Protein AF-A0A7J7PD42-F1 (afdb_monomer)

InterPro domains:
  IPR001828 Receptor, ligand binding region [PF01094] (3-124)
  IPR015683 Ionotropic glutamate receptor [PTHR34836] (2-213)
  IPR028082 Periplasmic binding protein-like I [SSF53822] (5-135)

pLDDT: mean 72.73, std 16.67, range [34.22, 95.62]

Structure (mmCIF, N/CA/C/O backbone):
data_AF-A0A7J7PD42-F1
#
_entry.id   AF-A0A7J7PD42-F1
#
loop_
_atom_site.group_PDB
_atom_site.id
_atom_site.type_symbol
_atom_site.label_atom_id
_atom_site.label_alt_id
_atom_site.label_comp_id
_atom_site.label_asym_id
_atom_site.label_entity_id
_atom_site.label_seq_id
_atom_site.pdbx_PDB_ins_code
_atom_site.Cartn_x
_atom_site.Cartn_y
_atom_site.Cartn_z
_atom_site.occupancy
_atom_site.B_iso_or_equiv
_atom_site.auth_seq_id
_atom_site.auth_comp_id
_atom_site.auth_asym_id
_atom_site.auth_atom_id
_atom_site.pdbx_PDB_model_num
ATOM 1 N N . MET A 1 1 ? -8.264 -1.594 -0.771 1.00 34.78 1 MET A N 1
ATOM 2 C CA . MET A 1 1 ? -8.982 -0.674 0.125 1.00 34.78 1 MET A CA 1
ATOM 3 C C . MET A 1 1 ? -8.074 -0.468 1.320 1.00 34.78 1 MET A C 1
ATOM 5 O O . MET A 1 1 ? -7.740 -1.461 1.959 1.00 34.78 1 MET A O 1
ATOM 9 N N . ASP A 1 2 ? -7.574 0.750 1.539 1.00 50.06 2 ASP A N 1
ATOM 10 C CA . ASP A 1 2 ? -6.770 1.029 2.733 1.00 50.06 2 ASP A CA 1
ATOM 11 C C . ASP A 1 2 ? -7.646 0.787 3.963 1.00 50.06 2 ASP A C 1
ATOM 13 O O . ASP A 1 2 ? -8.819 1.162 3.999 1.00 50.06 2 ASP A O 1
ATOM 17 N N . SER A 1 3 ? -7.102 0.066 4.937 1.00 53.25 3 SER A N 1
ATOM 18 C CA . SER A 1 3 ? -7.821 -0.240 6.168 1.00 53.25 3 SER A CA 1
ATOM 19 C C . SER A 1 3 ? -8.026 1.041 6.970 1.00 53.25 3 SER A C 1
ATOM 21 O O . SER A 1 3 ? -7.094 1.827 7.092 1.00 53.25 3 SER A O 1
ATOM 23 N N . ILE A 1 4 ? -9.188 1.215 7.607 1.00 58.31 4 ILE A N 1
ATOM 24 C CA . ILE A 1 4 ? -9.481 2.345 8.519 1.00 58.31 4 ILE A CA 1
ATOM 25 C C . ILE A 1 4 ? -8.385 2.504 9.594 1.00 58.31 4 ILE A C 1
ATOM 27 O O . ILE A 1 4 ? -8.142 3.589 10.106 1.00 58.31 4 ILE A O 1
ATOM 31 N N . THR A 1 5 ? -7.660 1.428 9.893 1.00 54.06 5 THR A N 1
ATOM 32 C CA . THR A 1 5 ? -6.497 1.404 10.787 1.00 54.06 5 THR A CA 1
ATOM 33 C C . THR A 1 5 ? -5.340 2.299 10.349 1.00 54.06 5 THR A C 1
ATOM 35 O O . THR A 1 5 ? -4.637 2.816 11.211 1.00 54.06 5 THR A O 1
ATOM 38 N N . SER A 1 6 ? -5.121 2.512 9.045 1.00 57.47 6 SER A N 1
ATOM 39 C CA . SER A 1 6 ? -4.101 3.464 8.581 1.00 57.47 6 SER A CA 1
ATOM 40 C C . SER A 1 6 ? -4.444 4.901 8.986 1.00 57.47 6 SER A C 1
ATOM 42 O O . SER A 1 6 ? -3.545 5.723 9.126 1.00 57.47 6 SER A O 1
ATOM 44 N N . MET A 1 7 ? -5.724 5.179 9.258 1.00 56.28 7 MET A N 1
ATOM 45 C CA . MET A 1 7 ? -6.219 6.479 9.695 1.00 56.28 7 MET A CA 1
ATOM 46 C C . MET A 1 7 ? -5.985 6.748 11.187 1.00 56.28 7 MET A C 1
ATOM 48 O O . MET A 1 7 ? -6.118 7.891 11.617 1.00 56.28 7 MET A O 1
ATOM 52 N N . PHE A 1 8 ? -5.606 5.740 11.989 1.00 60.88 8 PHE A N 1
ATOM 53 C CA . PHE A 1 8 ? -5.349 5.935 13.422 1.00 60.88 8 PHE A CA 1
ATOM 54 C C . PHE A 1 8 ? -4.248 6.958 13.699 1.00 60.88 8 PHE A C 1
ATOM 56 O O . PHE A 1 8 ? -4.317 7.623 14.722 1.00 60.88 8 PHE A O 1
ATOM 63 N N . ASN A 1 9 ? -3.308 7.168 12.776 1.00 54.38 9 ASN A N 1
ATOM 64 C CA . ASN A 1 9 ? -2.293 8.212 12.922 1.00 54.38 9 ASN A CA 1
ATOM 65 C C . ASN A 1 9 ? -2.860 9.649 12.884 1.00 54.38 9 ASN A C 1
ATOM 67 O O . ASN A 1 9 ? -2.181 10.554 13.358 1.00 54.38 9 ASN A O 1
ATOM 71 N N . ALA A 1 10 ? -4.077 9.876 12.369 1.00 51.31 10 ALA A N 1
ATOM 72 C CA . ALA A 1 10 ? -4.704 11.208 12.354 1.00 51.31 10 ALA A CA 1
ATOM 73 C C . ALA A 1 10 ? -5.953 11.347 13.212 1.00 51.31 10 ALA A C 1
ATOM 75 O O . ALA A 1 10 ? -6.519 12.436 13.306 1.00 51.31 10 ALA A O 1
ATOM 76 N N . VAL A 1 11 ? -6.413 10.274 13.852 1.00 55.34 11 VAL A N 1
ATOM 77 C CA . VAL A 1 11 ? -7.451 10.430 14.868 1.00 55.34 11 VAL A CA 1
ATOM 78 C C . VAL A 1 11 ? -6.815 11.178 16.041 1.00 55.34 11 VAL A C 1
ATOM 80 O O . VAL A 1 11 ? -5.771 10.775 16.547 1.00 55.34 11 VAL A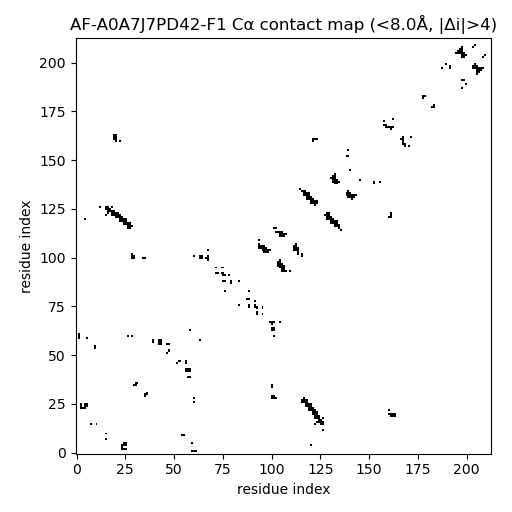 O 1
ATOM 83 N N . ASN A 1 12 ? -7.432 12.282 16.474 1.00 53.19 12 ASN A N 1
ATOM 84 C CA . ASN A 1 12 ? -6.945 13.084 17.598 1.00 53.19 12 ASN A CA 1
ATOM 85 C C . ASN A 1 12 ? -6.636 12.177 18.806 1.00 53.19 12 ASN A C 1
ATOM 87 O O . ASN A 1 12 ? -7.455 11.325 19.167 1.00 53.19 12 ASN A O 1
ATOM 91 N N . SER A 1 13 ? -5.482 12.378 19.453 1.00 59.00 13 SER A N 1
ATOM 92 C CA . SER A 1 13 ? -5.036 11.572 20.599 1.00 59.00 13 SER A CA 1
ATOM 93 C C . SER A 1 13 ? -6.078 11.507 21.722 1.00 59.00 13 SER A C 1
ATOM 95 O O . SER A 1 13 ? -6.203 10.480 22.388 1.00 59.00 13 SER A O 1
ATOM 97 N N . SER A 1 14 ? -6.890 12.559 21.883 1.00 58.28 14 SER A N 1
ATOM 98 C CA . SER A 1 14 ? -8.021 12.586 22.816 1.00 58.28 14 SER A CA 1
ATOM 99 C C . SER A 1 14 ? -9.113 11.576 22.446 1.00 58.28 14 SER A C 1
ATOM 101 O O . SER A 1 14 ? -9.552 10.822 23.310 1.00 58.28 14 SER A O 1
ATOM 103 N N . VAL A 1 15 ? -9.493 11.468 21.170 1.00 58.91 15 VAL A N 1
ATOM 104 C CA . VAL A 1 15 ? -10.478 10.487 20.683 1.00 58.91 15 VAL A CA 1
ATOM 105 C C . VAL A 1 15 ? -9.900 9.073 20.759 1.00 58.91 15 VAL A C 1
ATOM 107 O O . VAL A 1 15 ? -10.557 8.176 21.288 1.00 58.91 15 VAL A O 1
ATOM 110 N N . MET A 1 16 ? -8.642 8.876 20.351 1.00 60.59 16 MET A N 1
ATOM 111 C CA . MET A 1 16 ? -7.954 7.583 20.488 1.00 60.59 16 MET A CA 1
ATOM 112 C C . MET A 1 16 ? -7.866 7.113 21.942 1.00 60.59 16 MET A C 1
ATOM 114 O O . MET A 1 16 ? -7.988 5.921 22.211 1.00 60.59 16 MET A O 1
ATOM 118 N N . SER A 1 17 ? -7.692 8.033 22.896 1.00 58.66 17 SER A N 1
ATOM 119 C CA . SER A 1 17 ? -7.613 7.689 24.321 1.00 58.66 17 SER A CA 1
ATOM 120 C C . SER A 1 17 ? -8.916 7.107 24.885 1.00 58.66 17 SER A C 1
ATOM 122 O O . SER A 1 17 ? -8.868 6.402 25.895 1.00 58.66 17 SER A O 1
ATOM 124 N N . THR A 1 18 ? -10.051 7.372 24.222 1.00 61.81 18 THR A N 1
ATOM 125 C CA . THR A 1 18 ? -11.386 6.873 24.598 1.00 61.81 18 THR A CA 1
ATOM 126 C C . THR A 1 18 ? -11.768 5.562 23.910 1.00 61.81 18 THR A C 1
ATOM 128 O O . THR A 1 18 ? -12.744 4.930 24.307 1.00 61.81 18 THR A O 1
ATOM 131 N N . MET A 1 19 ? -11.010 5.135 22.895 1.00 65.81 19 MET A N 1
ATOM 132 C CA . MET A 1 19 ? -11.260 3.883 22.188 1.00 65.81 19 MET 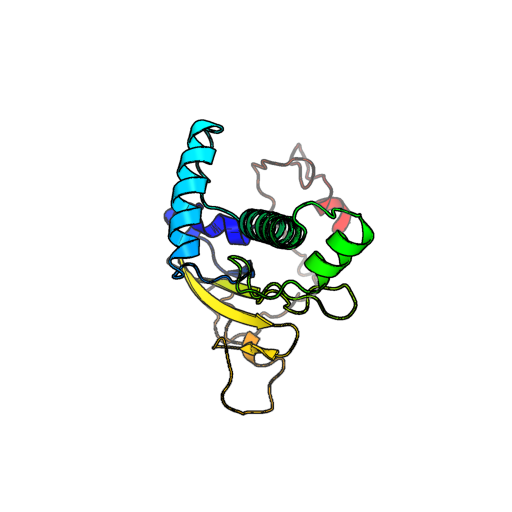A CA 1
ATOM 133 C C . MET A 1 19 ? -10.745 2.694 23.009 1.00 65.81 19 MET A C 1
ATOM 135 O O . MET A 1 19 ? -9.564 2.615 23.341 1.00 65.81 19 MET A O 1
ATOM 139 N N . GLU A 1 20 ? -11.631 1.742 23.304 1.00 61.19 20 GLU A N 1
ATOM 140 C CA . GLU A 1 20 ? -11.295 0.462 23.935 1.00 61.19 20 GLU A CA 1
ATOM 141 C C . GLU A 1 20 ? -11.805 -0.692 23.059 1.00 61.19 20 GLU A C 1
ATOM 143 O O . GLU A 1 20 ? -12.962 -0.699 22.639 1.00 61.19 20 GLU A O 1
ATOM 148 N N . GLY A 1 21 ? -10.943 -1.674 22.774 1.00 59.62 21 GLY A N 1
ATOM 149 C CA . GLY A 1 21 ? -11.309 -2.884 22.024 1.00 59.62 21 GLY A CA 1
ATOM 150 C C . GLY A 1 21 ? -11.357 -2.733 20.502 1.00 59.62 21 GLY A C 1
ATOM 151 O O . GLY A 1 21 ? -11.904 -3.600 19.820 1.00 59.62 21 GLY A O 1
ATOM 152 N N . VAL A 1 22 ? -10.781 -1.659 19.955 1.00 67.44 22 VAL A N 1
ATOM 153 C CA . VAL A 1 22 ? -10.660 -1.469 18.506 1.00 67.44 22 VAL A CA 1
ATOM 154 C C . VAL A 1 22 ? -9.449 -2.241 17.991 1.00 67.44 22 VAL A C 1
ATOM 156 O O . VAL A 1 22 ? -8.309 -1.951 18.356 1.00 67.44 22 VAL A O 1
ATOM 159 N N . ILE A 1 23 ? -9.708 -3.202 17.104 1.00 70.25 23 ILE A N 1
ATOM 160 C CA . ILE A 1 23 ? -8.677 -3.964 16.401 1.00 70.25 23 ILE A CA 1
ATOM 161 C C . ILE A 1 23 ? -8.596 -3.464 14.969 1.00 70.25 23 ILE A C 1
ATOM 163 O O . ILE A 1 23 ? -9.594 -3.410 14.251 1.00 70.25 23 ILE A O 1
ATOM 167 N N . GLY A 1 24 ? -7.384 -3.137 14.554 1.00 68.31 24 GLY A N 1
ATOM 168 C CA . GLY A 1 24 ? -7.069 -2.733 13.207 1.00 68.31 24 GLY A CA 1
ATOM 169 C C . GLY A 1 24 ? -6.025 -3.618 12.541 1.00 68.31 24 GLY A C 1
ATOM 170 O O . GLY A 1 24 ? -5.233 -4.277 13.209 1.00 68.31 24 GLY A O 1
ATOM 171 N N . ILE A 1 25 ? -6.002 -3.595 11.211 1.00 71.62 25 ILE A N 1
ATOM 172 C CA . ILE A 1 25 ? -4.977 -4.235 10.382 1.00 71.62 25 ILE A CA 1
ATOM 173 C C . ILE A 1 25 ? -4.353 -3.155 9.497 1.00 71.62 25 ILE A C 1
ATOM 175 O O . ILE A 1 25 ? -5.073 -2.483 8.767 1.00 71.62 25 ILE A O 1
ATOM 179 N N . LYS A 1 26 ? -3.033 -2.978 9.542 1.00 75.00 26 LYS A N 1
ATOM 180 C CA . LYS A 1 26 ? -2.256 -2.087 8.663 1.00 75.00 26 LYS A CA 1
ATOM 181 C C . LYS A 1 26 ? -1.218 -2.917 7.914 1.00 75.00 26 LYS A C 1
ATOM 183 O O . LYS A 1 26 ? -0.691 -3.883 8.455 1.00 75.00 26 LYS A O 1
ATOM 188 N N . THR A 1 27 ? -0.894 -2.558 6.678 1.00 78.62 27 THR A N 1
ATOM 189 C CA . THR A 1 27 ? 0.246 -3.174 5.989 1.00 78.62 27 THR A CA 1
ATOM 190 C C . THR A 1 27 ? 1.552 -2.636 6.565 1.00 78.62 27 THR A C 1
ATOM 192 O O . THR A 1 27 ? 1.758 -1.427 6.630 1.00 78.62 27 THR A O 1
ATOM 195 N N . HIS A 1 28 ? 2.442 -3.529 6.982 1.00 78.38 28 HIS A N 1
ATOM 196 C CA . HIS A 1 28 ? 3.750 -3.176 7.514 1.00 78.38 28 HIS A CA 1
ATOM 197 C C . HIS A 1 28 ? 4.717 -2.818 6.382 1.00 78.38 28 HIS A C 1
ATOM 199 O O . HIS A 1 28 ? 4.972 -3.628 5.492 1.00 78.38 28 HIS A O 1
ATOM 205 N N . TYR A 1 29 ? 5.363 -1.660 6.489 1.00 79.88 29 TYR A N 1
ATOM 206 C CA . TYR A 1 29 ? 6.515 -1.266 5.675 1.00 79.88 29 TYR A CA 1
ATOM 207 C C . TYR A 1 29 ? 7.566 -0.565 6.547 1.00 79.88 29 TYR A C 1
ATOM 209 O O . TYR A 1 29 ? 7.350 -0.297 7.729 1.00 79.88 29 TYR A O 1
ATOM 217 N N . SER A 1 30 ? 8.780 -0.381 6.027 1.00 80.50 30 SER A N 1
ATOM 218 C CA . SER A 1 30 ? 9.890 0.163 6.817 1.00 80.50 30 SER A CA 1
ATOM 219 C C . SER A 1 30 ? 9.905 1.689 6.781 1.00 80.50 30 SER A C 1
ATOM 221 O O . SER A 1 30 ? 10.584 2.279 5.947 1.00 80.50 30 SER A O 1
ATOM 223 N N . GLU A 1 31 ? 9.230 2.326 7.734 1.00 79.31 31 GLU A N 1
ATOM 224 C CA . GLU A 1 31 ? 9.203 3.795 7.859 1.00 79.31 31 GLU A CA 1
ATOM 225 C C . GLU A 1 31 ? 10.578 4.400 8.230 1.00 79.31 31 GLU A C 1
ATOM 227 O O . GLU A 1 31 ? 10.854 5.578 8.011 1.00 79.31 31 GLU A O 1
ATOM 232 N N . THR A 1 32 ? 11.502 3.581 8.743 1.00 81.50 32 THR A N 1
ATOM 233 C CA . THR A 1 32 ? 12.883 3.988 9.050 1.00 81.50 32 THR A CA 1
ATOM 234 C C . THR A 1 32 ? 13.813 4.000 7.835 1.00 81.50 32 THR A C 1
ATOM 236 O O . THR A 1 32 ? 14.924 4.519 7.942 1.00 81.50 32 THR A O 1
ATOM 2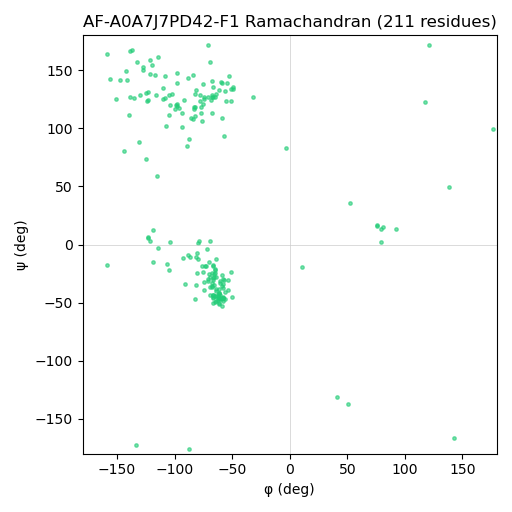39 N N . ASN A 1 33 ? 13.387 3.455 6.688 1.00 84.94 33 ASN A N 1
ATOM 240 C CA . ASN A 1 33 ? 14.205 3.396 5.477 1.00 84.94 33 ASN A CA 1
ATOM 241 C C . ASN A 1 33 ? 14.479 4.827 4.953 1.00 84.94 33 ASN A C 1
ATOM 243 O O . ASN A 1 33 ? 13.524 5.572 4.728 1.00 84.94 33 ASN A O 1
ATOM 247 N N . PRO A 1 34 ? 15.744 5.232 4.716 1.00 91.06 34 PRO A N 1
ATOM 248 C CA . PRO A 1 34 ? 16.062 6.556 4.176 1.00 91.06 34 PRO A CA 1
ATOM 249 C C . PRO A 1 34 ? 15.332 6.891 2.868 1.00 91.06 34 PRO A C 1
ATOM 251 O O . PRO A 1 34 ? 14.847 8.009 2.716 1.00 91.06 34 PRO A O 1
ATOM 254 N N . SER A 1 35 ? 15.183 5.924 1.955 1.00 90.44 35 SER A N 1
ATOM 255 C CA . SER A 1 35 ? 14.440 6.112 0.701 1.00 90.44 35 SER A CA 1
ATOM 256 C C . SER A 1 35 ? 12.951 6.352 0.943 1.00 90.44 35 SER A C 1
ATOM 258 O O . SER A 1 35 ? 12.338 7.144 0.234 1.00 90.44 35 SER A O 1
ATOM 260 N N . PHE A 1 36 ? 12.375 5.711 1.966 1.00 91.81 36 PHE A N 1
ATOM 261 C CA . PHE A 1 36 ? 10.996 5.980 2.373 1.00 91.81 36 PHE A CA 1
ATOM 262 C C . PHE A 1 36 ? 10.861 7.393 2.939 1.00 91.81 36 PHE A C 1
ATOM 264 O O . PHE A 1 36 ? 9.918 8.091 2.587 1.00 91.81 36 PHE A O 1
ATOM 271 N N . LYS A 1 37 ? 11.804 7.842 3.777 1.00 91.94 37 LYS A N 1
ATOM 272 C CA . LYS A 1 37 ? 11.774 9.201 4.340 1.00 91.94 37 LYS A CA 1
ATOM 273 C C . LYS A 1 37 ? 11.848 10.270 3.252 1.00 91.94 37 LYS A C 1
ATOM 275 O O . LYS A 1 37 ? 11.052 11.202 3.272 1.00 91.94 37 LYS A O 1
ATOM 280 N N . ASP A 1 38 ? 12.757 10.112 2.291 1.00 94.19 38 ASP A N 1
ATOM 281 C CA . ASP A 1 38 ? 12.876 11.025 1.148 1.00 94.19 38 ASP A CA 1
ATOM 282 C C . ASP A 1 38 ? 11.591 11.054 0.304 1.00 94.19 38 ASP A C 1
ATOM 284 O O . ASP A 1 38 ? 11.059 12.127 0.012 1.00 94.19 38 ASP A O 1
ATOM 288 N N . PHE A 1 39 ? 11.045 9.878 -0.021 1.00 94.69 39 PHE A N 1
ATOM 289 C CA . PHE A 1 39 ? 9.766 9.773 -0.718 1.00 94.69 39 PHE A CA 1
ATOM 290 C C . PHE A 1 39 ? 8.628 10.435 0.066 1.00 94.69 39 PHE A C 1
ATOM 292 O O . PHE A 1 39 ? 7.883 11.221 -0.506 1.00 94.69 39 PHE A O 1
ATOM 299 N N . SER A 1 40 ? 8.517 10.160 1.367 1.00 92.00 40 SER A N 1
ATOM 300 C CA . SER A 1 40 ? 7.457 10.685 2.229 1.00 92.00 40 SER A CA 1
ATOM 301 C C . SER A 1 40 ? 7.478 12.213 2.281 1.00 92.00 40 SER A C 1
ATOM 303 O O . SER A 1 40 ? 6.443 12.844 2.095 1.00 92.00 40 SER A O 1
ATOM 305 N N . ILE A 1 41 ? 8.662 12.826 2.405 1.00 92.25 41 ILE A N 1
ATOM 306 C CA . ILE A 1 41 ? 8.816 14.289 2.370 1.00 92.25 41 ILE A CA 1
ATOM 307 C C . ILE A 1 41 ? 8.333 14.863 1.031 1.00 92.25 41 ILE A C 1
ATOM 309 O O . ILE A 1 41 ? 7.606 15.859 1.003 1.00 92.25 41 ILE A O 1
ATOM 313 N N . LYS A 1 42 ? 8.729 14.246 -0.090 1.00 94.06 42 LYS A N 1
ATOM 314 C CA . LYS A 1 42 ? 8.338 14.697 -1.435 1.00 94.06 42 LYS A CA 1
ATOM 315 C C . LYS A 1 42 ? 6.843 14.525 -1.678 1.00 94.06 42 LYS A C 1
ATOM 317 O O . LYS A 1 42 ? 6.205 15.454 -2.169 1.00 94.06 42 LYS A O 1
ATOM 322 N N . PHE A 1 43 ? 6.301 13.368 -1.307 1.00 93.38 43 PHE A N 1
ATOM 323 C CA . PHE A 1 43 ? 4.882 13.052 -1.405 1.00 93.38 43 PHE A CA 1
ATOM 324 C C . PHE A 1 43 ? 4.062 14.055 -0.600 1.00 93.38 43 PHE A C 1
ATOM 326 O O . PHE A 1 43 ? 3.202 14.717 -1.163 1.00 93.38 43 PHE A O 1
ATOM 333 N N . HIS A 1 44 ? 4.404 14.252 0.674 1.00 89.81 44 HIS A N 1
ATOM 334 C CA . HIS A 1 44 ? 3.730 15.192 1.565 1.00 89.81 44 HIS A CA 1
ATOM 335 C C . HIS A 1 44 ? 3.718 16.618 0.999 1.00 89.81 44 HIS A C 1
ATOM 337 O O . HIS A 1 44 ? 2.676 17.271 0.960 1.00 89.81 44 HIS A O 1
ATOM 343 N N . LYS A 1 45 ? 4.871 17.100 0.510 1.00 91.75 45 LYS A N 1
ATOM 344 C CA . LYS A 1 45 ? 4.983 18.437 -0.088 1.00 91.75 45 LYS A CA 1
ATOM 345 C C . LYS A 1 45 ? 4.110 18.588 -1.338 1.00 91.75 45 LYS A C 1
ATOM 347 O O . LYS A 1 45 ? 3.475 19.626 -1.496 1.00 91.75 45 LYS A O 1
ATOM 352 N N . GLY A 1 46 ? 4.109 17.589 -2.222 1.00 91.69 46 GLY A N 1
ATOM 353 C CA . GLY A 1 46 ? 3.292 17.600 -3.437 1.00 91.69 46 GLY A CA 1
ATOM 354 C C . GLY A 1 46 ? 1.801 17.526 -3.121 1.00 91.69 46 GLY A C 1
ATOM 355 O O . GLY A 1 46 ? 1.039 18.382 -3.554 1.00 91.69 46 GLY A O 1
ATOM 356 N N . PHE A 1 47 ? 1.415 16.564 -2.284 1.00 90.19 47 PHE A N 1
ATOM 357 C CA . PHE A 1 47 ? 0.033 16.305 -1.902 1.00 90.19 47 PHE A CA 1
ATOM 358 C C . PHE A 1 47 ? -0.622 17.528 -1.260 1.00 90.19 47 PHE A C 1
ATOM 360 O O . PHE A 1 47 ? -1.666 17.974 -1.711 1.00 90.19 47 PHE A O 1
ATOM 367 N N . ARG A 1 48 ? 0.041 18.159 -0.283 1.00 88.88 48 ARG A N 1
ATOM 368 C CA . ARG A 1 48 ? -0.482 19.361 0.386 1.00 88.88 48 ARG A CA 1
ATOM 369 C C . ARG A 1 48 ? -0.622 20.566 -0.548 1.00 88.88 48 ARG A C 1
ATOM 371 O O . ARG A 1 48 ? -1.440 21.444 -0.300 1.00 88.88 48 ARG A O 1
ATOM 378 N N . SER A 1 49 ? 0.201 20.643 -1.594 1.00 91.81 49 SER A N 1
ATOM 379 C CA . SER A 1 49 ? 0.088 21.712 -2.590 1.00 91.81 49 SER A CA 1
ATOM 380 C C . SER A 1 49 ? -1.147 21.552 -3.474 1.00 91.81 49 SER A C 1
ATOM 382 O O . SER A 1 49 ? -1.662 22.554 -3.960 1.00 91.81 49 SER A O 1
ATOM 384 N N . GLU A 1 50 ? -1.571 20.316 -3.729 1.00 92.62 50 GLU A N 1
ATOM 385 C CA . GLU A 1 50 ? -2.714 19.989 -4.587 1.00 92.62 50 GLU A CA 1
ATOM 386 C C . GLU A 1 50 ? -4.021 19.908 -3.782 1.00 92.62 50 GLU A C 1
ATOM 388 O O . GLU A 1 50 ? -5.066 20.352 -4.251 1.00 92.62 50 GLU A O 1
ATOM 393 N N . TYR A 1 51 ? -3.930 19.437 -2.535 1.00 88.62 51 TYR A N 1
ATOM 394 C CA . TYR A 1 51 ? -5.038 19.238 -1.603 1.00 88.62 51 TYR A CA 1
ATOM 395 C C . TYR A 1 51 ? -4.762 19.985 -0.281 1.00 88.62 51 TYR A C 1
ATOM 397 O O . TYR A 1 51 ? -4.411 19.373 0.729 1.00 88.62 51 TYR A O 1
ATOM 405 N N . PRO A 1 52 ? -4.870 21.329 -0.259 1.00 87.44 52 PRO A N 1
ATOM 406 C CA . PRO A 1 52 ? -4.507 22.140 0.908 1.00 87.44 52 PRO A CA 1
ATOM 407 C C . PRO A 1 52 ? -5.428 21.938 2.121 1.00 87.44 52 PRO A C 1
ATOM 409 O O . PRO A 1 52 ? -4.989 22.169 3.249 1.00 87.44 52 PRO A O 1
ATOM 412 N N . ASP A 1 53 ? -6.669 21.501 1.889 1.00 85.88 53 ASP A N 1
ATOM 413 C CA . ASP A 1 53 ? -7.683 21.267 2.925 1.00 85.88 53 ASP A CA 1
ATOM 414 C C . ASP A 1 53 ? -7.624 19.846 3.521 1.00 85.88 53 ASP A C 1
ATOM 416 O O . ASP A 1 53 ? -8.304 19.561 4.508 1.00 85.88 53 ASP A O 1
ATOM 420 N N . GLU A 1 54 ? -6.824 18.935 2.950 1.00 79.69 54 GLU A N 1
ATOM 421 C CA . GLU A 1 54 ? -6.657 17.584 3.491 1.00 79.69 54 GLU A CA 1
ATOM 422 C C . GLU A 1 54 ? -5.615 17.555 4.614 1.00 79.69 54 GLU A C 1
ATOM 424 O O . GLU A 1 54 ? -4.425 17.810 4.426 1.00 79.69 54 GLU A O 1
ATOM 429 N N . GLU A 1 55 ? -6.065 17.169 5.809 1.00 72.12 55 GLU A N 1
ATOM 430 C CA . GLU A 1 55 ? -5.196 16.996 6.979 1.00 72.12 55 GLU A CA 1
ATOM 431 C C . GLU A 1 55 ? -4.270 15.770 6.837 1.00 72.12 55 GLU A C 1
ATOM 433 O O . GLU A 1 55 ? -3.178 15.726 7.410 1.00 72.12 55 GLU A O 1
ATOM 438 N N . MET A 1 56 ? -4.679 14.783 6.032 1.00 70.69 56 MET A N 1
ATOM 439 C CA . MET A 1 56 ? -3.970 13.525 5.799 1.00 70.69 56 MET A CA 1
ATOM 440 C C . MET A 1 56 ? -3.065 13.598 4.578 1.00 70.69 56 MET A C 1
ATOM 442 O O . MET A 1 56 ? -3.504 13.428 3.450 1.00 70.69 56 MET A O 1
ATOM 446 N N . SER A 1 57 ? -1.776 13.786 4.819 1.00 77.62 57 SER A N 1
ATOM 447 C CA . SER A 1 57 ? -0.770 13.939 3.759 1.00 77.62 57 SER A CA 1
ATOM 448 C C . SER A 1 57 ? 0.359 12.909 3.849 1.00 77.62 57 SER A C 1
ATOM 450 O O . SER A 1 57 ? 1.337 12.986 3.103 1.00 77.62 57 SER A O 1
ATOM 452 N N . GLU A 1 58 ? 0.246 11.939 4.762 1.00 81.06 58 GLU A N 1
ATOM 453 C CA . GLU A 1 58 ? 1.159 10.799 4.817 1.00 81.06 58 GLU A CA 1
ATOM 454 C C . GLU A 1 58 ? 0.844 9.805 3.688 1.00 81.06 58 GLU A C 1
ATOM 456 O O . GLU A 1 58 ? -0.325 9.501 3.435 1.00 81.06 58 GLU A O 1
ATOM 461 N N . PRO A 1 59 ? 1.863 9.252 3.008 1.00 86.69 59 PRO A N 1
ATOM 462 C CA . PRO A 1 59 ? 1.627 8.266 1.967 1.00 86.69 59 PRO A CA 1
ATOM 463 C C . PRO A 1 59 ? 1.087 6.954 2.549 1.00 86.69 59 PRO A C 1
ATOM 465 O O . PRO A 1 59 ? 1.731 6.305 3.377 1.00 86.69 59 PRO A O 1
ATOM 468 N N . GLY A 1 60 ? -0.070 6.523 2.043 1.00 84.50 60 GLY A N 1
ATOM 469 C CA . GLY A 1 60 ? -0.612 5.188 2.290 1.00 84.50 60 GLY A CA 1
ATOM 470 C C . GLY A 1 60 ? 0.172 4.084 1.569 1.00 84.50 60 GLY A C 1
ATOM 471 O O . GLY A 1 60 ? 1.018 4.338 0.708 1.00 84.50 60 GLY A O 1
ATOM 472 N N . PHE A 1 61 ? -0.149 2.824 1.871 1.00 84.81 61 PHE A N 1
ATOM 473 C CA . PHE A 1 61 ? 0.529 1.665 1.275 1.00 84.81 61 PHE A CA 1
ATOM 474 C C . PHE A 1 61 ? 0.433 1.653 -0.261 1.00 84.81 61 PHE A C 1
ATOM 476 O O . PHE A 1 61 ? 1.412 1.344 -0.939 1.00 84.81 61 PHE A O 1
ATOM 483 N N . TYR A 1 62 ? -0.705 2.063 -0.827 1.00 87.00 62 TYR A N 1
ATOM 484 C CA . TYR A 1 62 ? -0.876 2.128 -2.282 1.00 87.00 62 TYR A CA 1
ATOM 485 C C . TYR A 1 62 ? 0.005 3.180 -2.958 1.00 87.00 62 TYR A C 1
ATOM 487 O O . TYR A 1 62 ? 0.442 2.950 -4.085 1.00 87.00 62 TYR A O 1
ATOM 495 N N . ALA A 1 63 ? 0.328 4.286 -2.281 1.00 90.56 63 ALA A N 1
ATOM 496 C CA . ALA A 1 63 ? 1.284 5.260 -2.803 1.00 90.56 63 ALA A CA 1
ATOM 497 C C . ALA A 1 63 ? 2.683 4.633 -2.932 1.00 90.56 63 ALA A C 1
ATOM 499 O O . ALA A 1 63 ? 3.372 4.840 -3.932 1.00 90.56 63 ALA A O 1
ATOM 500 N N . LEU A 1 64 ? 3.066 3.789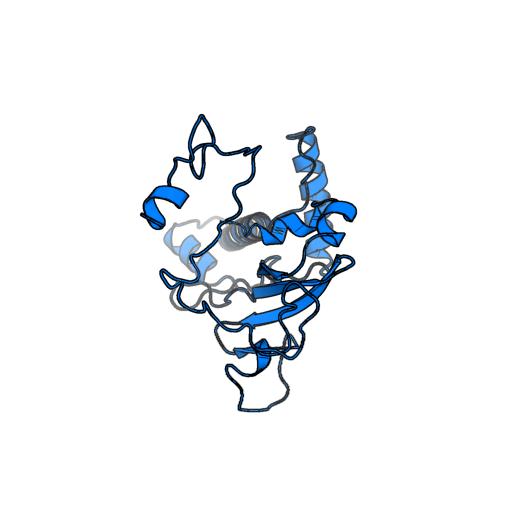 -1.967 1.00 91.25 64 LEU A N 1
ATOM 501 C CA . LEU A 1 64 ? 4.316 3.027 -2.022 1.00 91.25 64 LEU A CA 1
ATOM 502 C C . LEU A 1 64 ? 4.297 1.994 -3.154 1.00 91.25 64 LEU A C 1
ATOM 504 O O . LEU A 1 64 ? 5.267 1.895 -3.904 1.00 91.25 64 LEU A O 1
ATOM 508 N N . CYS A 1 65 ? 3.189 1.268 -3.333 1.00 90.44 65 CYS A N 1
ATOM 509 C CA . CYS A 1 65 ? 3.039 0.334 -4.452 1.00 90.44 65 CYS A CA 1
ATOM 510 C C . CYS A 1 65 ? 3.119 1.040 -5.809 1.00 90.44 65 CYS A C 1
ATOM 512 O O . CYS A 1 65 ? 3.763 0.533 -6.727 1.00 90.44 65 CYS A O 1
ATOM 514 N N . ALA A 1 66 ? 2.491 2.209 -5.949 1.00 93.56 66 ALA A N 1
ATOM 515 C CA . ALA A 1 66 ? 2.550 2.996 -7.175 1.00 93.56 66 ALA A CA 1
ATOM 516 C C . ALA A 1 66 ? 3.989 3.444 -7.474 1.00 93.56 66 ALA A C 1
ATOM 518 O O . ALA A 1 66 ? 4.470 3.253 -8.593 1.00 93.56 66 ALA A O 1
ATOM 519 N N . TYR A 1 67 ? 4.704 3.950 -6.464 1.00 94.12 67 TYR A N 1
ATOM 520 C CA . TYR A 1 67 ? 6.112 4.328 -6.589 1.00 94.12 67 TYR A CA 1
ATOM 521 C C . TYR A 1 67 ? 6.993 3.153 -7.038 1.00 94.12 67 TYR A C 1
ATOM 523 O O . TYR A 1 67 ? 7.798 3.284 -7.965 1.00 94.12 67 TYR A O 1
ATOM 531 N N . ASP A 1 68 ? 6.813 1.984 -6.424 1.00 93.56 68 ASP A N 1
ATOM 532 C CA . ASP A 1 68 ? 7.563 0.778 -6.770 1.00 93.56 68 ASP A CA 1
ATOM 533 C C . ASP A 1 68 ? 7.216 0.262 -8.173 1.00 93.56 68 ASP A C 1
ATOM 535 O O . ASP A 1 68 ? 8.099 -0.185 -8.908 1.00 93.56 68 ASP A O 1
ATOM 539 N N . THR A 1 69 ? 5.953 0.381 -8.587 1.00 94.06 69 THR A N 1
ATOM 540 C CA . THR A 1 69 ? 5.494 0.005 -9.933 1.00 94.06 69 THR A CA 1
ATOM 541 C C . THR A 1 69 ? 6.146 0.890 -10.992 1.00 94.06 69 THR A C 1
ATOM 543 O O . THR A 1 69 ? 6.745 0.383 -11.941 1.00 94.06 69 THR A O 1
ATOM 546 N N . ILE A 1 70 ? 6.117 2.211 -10.800 1.00 95.62 70 ILE A N 1
ATOM 547 C CA . ILE A 1 70 ? 6.767 3.171 -11.702 1.00 95.62 70 ILE A CA 1
ATOM 548 C C . ILE A 1 70 ? 8.279 2.927 -11.738 1.00 95.62 70 ILE A C 1
ATOM 550 O O . ILE A 1 70 ? 8.870 2.890 -12.815 1.00 95.62 70 ILE A O 1
ATOM 554 N N . SER A 1 71 ? 8.901 2.679 -10.583 1.00 94.19 71 SER A N 1
ATOM 555 C CA . SER A 1 71 ? 10.329 2.353 -10.492 1.00 94.19 71 SER A CA 1
ATOM 556 C C . SER A 1 71 ? 10.682 1.071 -11.248 1.00 94.19 71 SER A C 1
ATOM 558 O O . SER A 1 71 ? 11.726 1.002 -11.897 1.00 94.19 71 SER A O 1
ATOM 560 N N . THR A 1 72 ? 9.813 0.061 -11.195 1.00 94.81 72 THR A N 1
ATOM 561 C CA . THR A 1 72 ? 9.973 -1.198 -11.937 1.00 94.81 72 THR A CA 1
ATOM 562 C C . THR A 1 72 ? 9.934 -0.947 -13.439 1.00 94.81 72 THR A C 1
ATOM 564 O O . THR A 1 72 ? 10.837 -1.373 -14.158 1.00 94.81 72 THR A O 1
ATOM 567 N N . ILE A 1 73 ? 8.933 -0.200 -13.911 1.00 94.06 73 ILE A N 1
ATOM 568 C CA . ILE A 1 73 ? 8.788 0.144 -15.330 1.00 94.06 73 ILE A CA 1
ATOM 569 C C . ILE A 1 73 ? 9.988 0.971 -15.801 1.00 94.06 73 ILE A C 1
ATOM 571 O O . ILE A 1 73 ? 10.596 0.640 -16.814 1.00 94.06 73 ILE A O 1
ATOM 575 N N . ALA A 1 74 ? 10.381 1.999 -15.047 1.00 93.69 74 ALA A N 1
ATOM 576 C CA . ALA A 1 74 ? 11.518 2.849 -15.388 1.00 93.69 74 ALA A CA 1
ATOM 577 C C . ALA A 1 74 ? 12.814 2.037 -15.523 1.00 93.69 74 ALA A C 1
ATOM 579 O O . ALA A 1 74 ? 13.531 2.173 -16.514 1.00 93.69 74 ALA A O 1
ATOM 580 N N . LYS A 1 75 ? 13.089 1.130 -14.576 1.00 91.50 75 LYS A N 1
ATOM 581 C CA . LYS A 1 75 ? 14.245 0.223 -14.647 1.00 91.50 75 LYS A CA 1
ATOM 582 C C . LYS A 1 75 ? 14.179 -0.702 -15.860 1.00 91.50 75 LYS A C 1
ATOM 584 O O . LYS A 1 75 ? 15.192 -0.895 -16.529 1.00 91.50 75 LYS A O 1
ATOM 589 N N . ALA A 1 76 ? 13.001 -1.244 -16.163 1.00 91.94 76 ALA A N 1
ATOM 590 C CA . ALA A 1 76 ? 12.815 -2.116 -17.314 1.00 91.94 76 ALA A CA 1
ATOM 591 C C . ALA A 1 76 ? 13.067 -1.382 -18.640 1.00 91.94 76 ALA A C 1
ATOM 593 O O . ALA A 1 76 ? 13.721 -1.943 -19.517 1.00 91.94 76 ALA A O 1
ATOM 594 N N . VAL A 1 77 ? 12.613 -0.127 -18.756 1.00 91.81 77 VAL A N 1
ATOM 595 C CA . VAL A 1 77 ? 12.821 0.741 -19.928 1.00 91.81 77 VAL A CA 1
ATOM 596 C C . VAL A 1 77 ? 14.295 1.105 -20.103 1.00 91.81 77 VAL A C 1
ATOM 598 O O . VAL A 1 77 ? 14.824 0.979 -21.205 1.00 91.81 77 VAL A O 1
ATOM 601 N N . VAL A 1 78 ? 14.983 1.500 -19.025 1.00 87.56 78 VAL A N 1
ATOM 602 C CA . VAL A 1 78 ? 16.424 1.820 -19.066 1.00 87.56 78 VAL A CA 1
ATOM 603 C C . VAL A 1 78 ? 17.241 0.627 -19.576 1.00 87.56 78 VAL A C 1
ATOM 605 O O . VAL A 1 78 ? 18.206 0.812 -20.313 1.00 87.56 78 VAL A O 1
ATOM 608 N N . GLY A 1 79 ? 16.817 -0.602 -19.267 1.00 77.44 79 GLY A N 1
ATOM 609 C CA . GLY A 1 79 ? 17.451 -1.827 -19.759 1.00 77.44 79 GLY A CA 1
ATOM 610 C C . GLY A 1 79 ? 17.232 -2.152 -21.246 1.00 77.44 79 GLY A C 1
ATOM 611 O O . GLY A 1 79 ? 17.786 -3.145 -21.711 1.00 77.44 79 GLY A O 1
ATOM 612 N N . LEU A 1 80 ? 16.428 -1.383 -21.994 1.00 82.75 80 LEU A N 1
ATOM 613 C CA . LEU A 1 80 ? 16.049 -1.701 -23.386 1.00 82.75 80 LEU A CA 1
ATOM 614 C C . LEU A 1 80 ? 16.717 -0.836 -24.459 1.00 82.75 80 LEU A C 1
ATOM 616 O O . LEU A 1 80 ? 16.722 -1.239 -25.625 1.00 82.75 80 LEU A O 1
ATOM 620 N N . ALA A 1 81 ? 17.285 0.317 -24.091 1.00 76.81 81 ALA A N 1
ATOM 621 C CA . ALA A 1 81 ? 17.876 1.277 -25.031 1.00 76.81 81 ALA A CA 1
ATOM 622 C C . ALA A 1 81 ? 17.016 1.450 -26.314 1.00 76.81 81 ALA A C 1
ATOM 624 O O . ALA A 1 81 ? 15.800 1.609 -26.230 1.00 76.81 81 ALA A O 1
ATOM 625 N N . ASN A 1 82 ? 17.628 1.383 -27.504 1.00 74.12 82 ASN A N 1
ATOM 626 C CA . ASN A 1 82 ? 16.969 1.611 -28.800 1.00 74.12 82 ASN A CA 1
ATOM 627 C C . ASN A 1 82 ? 16.157 0.412 -29.332 1.00 74.12 82 ASN A C 1
ATOM 629 O O . ASN A 1 82 ? 15.628 0.481 -30.437 1.00 74.12 82 ASN A O 1
ATOM 633 N N . ASN A 1 83 ? 16.083 -0.706 -28.605 1.00 79.50 83 ASN A N 1
ATOM 634 C CA . ASN A 1 83 ? 15.440 -1.933 -29.084 1.00 79.50 83 ASN A CA 1
ATOM 635 C C . ASN A 1 83 ? 14.209 -2.274 -28.238 1.00 79.50 83 ASN A C 1
ATOM 637 O O . ASN A 1 83 ? 14.126 -3.323 -27.593 1.00 79.50 83 ASN A O 1
ATOM 641 N N . PHE A 1 84 ? 13.272 -1.329 -28.225 1.00 87.62 84 PHE A N 1
ATOM 642 C CA . PHE A 1 84 ? 12.051 -1.396 -27.443 1.00 87.62 84 PHE A CA 1
ATOM 643 C C . PHE A 1 84 ? 10.988 -2.238 -28.159 1.00 87.62 84 PHE A C 1
ATOM 645 O O . PHE A 1 84 ? 10.429 -1.827 -29.173 1.00 87.62 84 PHE A O 1
ATOM 652 N N . THR A 1 85 ? 10.687 -3.415 -27.614 1.00 92.00 85 THR A N 1
ATOM 653 C CA . THR A 1 85 ? 9.513 -4.212 -27.996 1.00 92.00 85 THR A CA 1
ATOM 654 C C . THR A 1 85 ? 8.713 -4.573 -26.748 1.00 92.00 85 THR A C 1
ATOM 656 O O . THR A 1 85 ? 9.274 -4.673 -25.653 1.00 92.00 85 THR A O 1
ATOM 659 N N . SER A 1 86 ? 7.403 -4.782 -26.901 1.00 90.00 86 SER A N 1
ATOM 660 C CA . SER A 1 86 ? 6.504 -5.160 -25.799 1.00 90.00 86 SER A CA 1
ATOM 661 C C . SER A 1 86 ? 6.963 -6.436 -25.085 1.00 90.00 86 SER A C 1
ATOM 663 O O . SER A 1 86 ? 6.963 -6.493 -23.858 1.00 90.00 86 SER A O 1
ATOM 665 N N . GLU A 1 87 ? 7.434 -7.430 -25.838 1.00 93.06 87 GLU A N 1
ATOM 666 C CA . GLU A 1 87 ? 7.956 -8.692 -25.304 1.00 93.06 87 GLU A CA 1
ATOM 667 C C . GLU A 1 87 ? 9.215 -8.491 -24.454 1.00 93.06 87 GLU A C 1
ATOM 669 O O . GLU A 1 87 ? 9.332 -9.050 -23.362 1.00 93.06 87 GLU A O 1
ATOM 674 N N . LYS A 1 88 ? 10.158 -7.665 -24.927 1.00 92.00 88 LYS A N 1
ATOM 675 C CA . LYS A 1 88 ? 11.390 -7.375 -24.184 1.00 92.00 88 LYS A CA 1
ATOM 676 C C . LYS A 1 88 ? 11.109 -6.537 -22.943 1.00 92.00 88 LYS A C 1
ATOM 678 O O . LYS A 1 88 ? 11.722 -6.772 -21.905 1.00 92.00 88 LYS A O 1
ATOM 683 N N . LEU A 1 89 ? 10.154 -5.612 -23.024 1.00 92.69 89 LEU A N 1
ATOM 684 C CA . LEU A 1 89 ? 9.690 -4.856 -21.867 1.00 92.69 89 LEU A CA 1
ATOM 685 C C . LEU A 1 89 ? 9.084 -5.766 -20.807 1.00 92.69 89 LEU A C 1
ATOM 687 O O . LEU A 1 89 ? 9.511 -5.709 -19.656 1.00 92.69 89 LEU A O 1
ATOM 691 N N . LEU A 1 90 ? 8.146 -6.633 -21.192 1.00 93.00 90 LEU A N 1
ATOM 692 C CA . LEU A 1 90 ? 7.542 -7.586 -20.266 1.00 93.00 90 LEU A CA 1
ATOM 693 C C . LEU A 1 90 ? 8.612 -8.476 -19.628 1.00 93.00 90 LEU A C 1
ATOM 695 O O . LEU A 1 90 ? 8.629 -8.642 -18.411 1.00 93.00 90 LEU A O 1
ATOM 699 N N . ARG A 1 91 ? 9.554 -8.985 -20.428 1.00 92.56 91 ARG A N 1
ATOM 700 C CA . ARG A 1 91 ? 10.673 -9.787 -19.929 1.00 92.56 91 ARG A CA 1
ATOM 701 C C . ARG A 1 91 ? 11.510 -9.031 -18.895 1.00 92.56 91 ARG A C 1
ATOM 703 O O . ARG A 1 91 ? 11.795 -9.585 -17.838 1.00 92.56 91 ARG A O 1
ATOM 710 N N . ASN A 1 92 ? 11.865 -7.774 -19.157 1.00 92.88 92 ASN A N 1
ATOM 711 C CA . ASN A 1 92 ? 12.644 -6.961 -18.221 1.00 92.88 92 ASN A CA 1
ATOM 712 C C . ASN A 1 92 ? 11.866 -6.623 -16.939 1.00 92.88 92 ASN A C 1
ATOM 714 O O . ASN A 1 92 ? 12.448 -6.614 -15.853 1.00 92.88 92 ASN A O 1
ATOM 718 N N . ILE A 1 93 ? 10.553 -6.386 -17.039 1.00 93.31 93 ILE A N 1
ATOM 719 C CA . ILE A 1 93 ? 9.681 -6.199 -15.871 1.00 93.31 93 ILE A CA 1
ATOM 720 C C . ILE A 1 93 ? 9.687 -7.469 -15.014 1.00 93.31 93 ILE A C 1
ATOM 722 O O . ILE A 1 93 ? 9.979 -7.396 -13.825 1.00 93.31 93 ILE A O 1
ATOM 726 N N . LEU A 1 94 ? 9.454 -8.638 -15.615 1.00 93.50 94 LEU A N 1
ATOM 727 C CA . LEU A 1 94 ? 9.433 -9.919 -14.900 1.00 93.50 94 LEU A CA 1
ATOM 728 C C . LEU A 1 94 ? 10.803 -10.304 -14.318 1.00 93.50 94 LEU A C 1
ATOM 730 O O . LEU A 1 94 ? 10.876 -10.974 -13.294 1.00 93.50 94 LEU A O 1
ATOM 734 N N . MET A 1 95 ? 11.897 -9.850 -14.931 1.00 91.69 95 MET A N 1
ATOM 735 C CA . MET A 1 95 ? 13.255 -10.028 -14.406 1.00 91.69 95 MET A CA 1
ATOM 736 C C . MET A 1 95 ? 13.638 -9.014 -13.317 1.00 91.69 95 MET A C 1
ATOM 738 O O . MET A 1 95 ? 14.711 -9.133 -12.721 1.00 91.69 95 MET A O 1
ATOM 742 N N . SER A 1 96 ? 12.807 -8.004 -13.047 1.00 91.19 96 SER A N 1
ATOM 743 C CA . SER A 1 96 ? 13.126 -6.974 -12.061 1.00 91.19 96 SER A CA 1
ATOM 744 C C . SER A 1 96 ? 13.153 -7.553 -10.647 1.00 91.19 96 SER A C 1
ATOM 746 O O . SER A 1 96 ? 12.206 -8.196 -10.200 1.00 91.19 96 SER A O 1
ATOM 748 N N . SER A 1 97 ? 14.247 -7.290 -9.929 1.00 92.62 97 SER A N 1
ATOM 749 C CA . SER A 1 97 ? 14.430 -7.694 -8.535 1.00 92.62 97 SER A CA 1
ATOM 750 C C . SER A 1 97 ? 15.116 -6.577 -7.754 1.00 92.62 97 SER A C 1
ATOM 752 O O . SER A 1 97 ? 16.290 -6.288 -7.987 1.00 92.62 97 SER A O 1
ATOM 754 N N . PHE A 1 98 ? 14.404 -5.935 -6.830 1.00 91.44 98 PHE A N 1
ATOM 755 C CA . PHE A 1 98 ? 14.963 -4.898 -5.959 1.00 91.44 98 PHE A CA 1
ATOM 756 C C . PHE A 1 98 ? 14.129 -4.700 -4.688 1.00 91.44 98 PHE A C 1
ATOM 758 O O . PHE A 1 98 ? 12.976 -5.112 -4.607 1.00 91.44 98 PHE A O 1
ATOM 765 N N . ASN A 1 99 ? 14.705 -4.033 -3.689 1.00 90.75 99 ASN A N 1
ATOM 766 C CA . ASN A 1 99 ? 13.965 -3.608 -2.503 1.00 90.75 99 ASN A CA 1
ATOM 767 C C . ASN A 1 99 ? 13.295 -2.257 -2.787 1.00 90.75 99 ASN A C 1
ATOM 769 O O . ASN A 1 99 ? 13.987 -1.250 -2.938 1.00 90.75 99 ASN A O 1
ATOM 773 N N . GLY A 1 100 ? 11.971 -2.264 -2.915 1.00 90.75 100 GLY A N 1
ATOM 774 C CA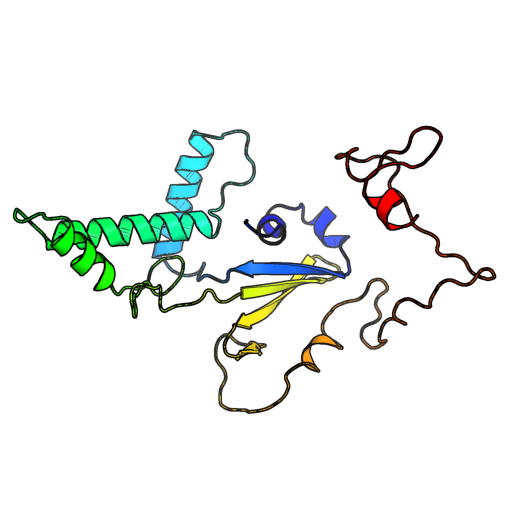 . GLY A 1 100 ? 11.130 -1.078 -3.028 1.00 90.75 100 GLY A CA 1
ATOM 775 C C . GLY A 1 100 ? 10.699 -0.531 -1.666 1.00 90.75 100 GLY A C 1
ATOM 776 O O . GLY A 1 100 ? 11.104 -1.031 -0.611 1.00 90.75 100 GLY A O 1
ATOM 777 N N . LEU A 1 101 ? 9.864 0.505 -1.681 1.00 91.69 101 LEU A N 1
ATOM 778 C CA . LEU A 1 101 ? 9.306 1.121 -0.475 1.00 91.69 101 LEU A CA 1
ATOM 779 C C . LEU A 1 101 ? 8.216 0.255 0.174 1.00 91.69 101 LEU A C 1
ATOM 781 O O . LEU A 1 101 ? 8.085 0.247 1.398 1.00 91.69 101 LEU A O 1
ATOM 785 N N . SER A 1 102 ? 7.463 -0.494 -0.635 1.00 88.81 102 SER A N 1
ATOM 786 C CA . SER A 1 102 ? 6.399 -1.410 -0.202 1.00 88.81 102 SER A CA 1
ATOM 787 C C . SER A 1 102 ? 6.902 -2.820 0.142 1.00 88.81 102 SER A C 1
ATOM 789 O O . SER A 1 102 ? 6.167 -3.610 0.733 1.00 88.81 102 SER A O 1
ATOM 791 N N . GLY A 1 103 ? 8.159 -3.141 -0.180 1.00 87.19 103 GLY A N 1
ATOM 792 C CA . GLY A 1 103 ? 8.757 -4.453 0.057 1.00 87.19 103 GLY A CA 1
ATOM 793 C C . GLY A 1 103 ? 9.703 -4.882 -1.062 1.00 87.19 103 GLY A C 1
ATOM 794 O O . GLY A 1 103 ? 10.112 -4.084 -1.903 1.00 87.19 103 GLY A O 1
ATOM 795 N N . LYS A 1 104 ? 10.082 -6.163 -1.071 1.00 90.06 104 LYS A N 1
ATOM 796 C CA . LYS A 1 104 ? 10.949 -6.724 -2.114 1.00 90.06 104 LYS A CA 1
ATOM 797 C C . LYS A 1 104 ? 10.157 -6.950 -3.404 1.00 90.06 104 LYS A C 1
ATOM 799 O O . LYS A 1 104 ? 9.428 -7.925 -3.515 1.00 90.06 104 LYS A O 1
ATOM 804 N N . VAL A 1 105 ? 10.367 -6.111 -4.408 1.00 91.88 105 VAL A N 1
ATOM 805 C CA . VAL A 1 105 ? 9.784 -6.299 -5.738 1.00 91.88 105 VAL A CA 1
ATOM 806 C C . VAL A 1 105 ? 10.571 -7.379 -6.466 1.00 91.88 105 VAL A C 1
ATOM 808 O O . VAL A 1 105 ? 11.747 -7.192 -6.768 1.00 91.88 105 VAL A O 1
ATOM 811 N N . GLN A 1 106 ? 9.931 -8.514 -6.716 1.00 93.62 106 GLN A N 1
ATOM 812 C CA . GLN A 1 106 ? 10.468 -9.628 -7.492 1.00 93.62 106 GLN A CA 1
ATOM 813 C C . GLN A 1 106 ? 9.296 -10.433 -8.056 1.00 93.62 106 GLN A C 1
ATOM 815 O O . GLN A 1 106 ? 8.290 -10.593 -7.364 1.00 93.62 106 GLN A O 1
ATOM 820 N N . PHE A 1 107 ? 9.421 -10.941 -9.284 1.00 92.00 107 PHE A N 1
ATOM 821 C CA . PHE A 1 107 ? 8.383 -11.745 -9.928 1.00 92.00 107 PHE A CA 1
ATOM 822 C C . PHE A 1 107 ? 8.812 -13.214 -10.046 1.00 92.00 107 PHE A C 1
ATOM 824 O O . PHE A 1 107 ? 9.940 -13.510 -10.434 1.00 92.00 107 PHE A O 1
ATOM 831 N N . ILE A 1 108 ? 7.912 -14.133 -9.701 1.00 87.75 108 ILE A N 1
ATOM 832 C CA . ILE A 1 108 ? 8.042 -15.585 -9.879 1.00 87.75 108 ILE A CA 1
ATOM 833 C C . ILE A 1 108 ? 6.754 -16.051 -10.560 1.00 87.75 108 ILE A C 1
ATOM 835 O O . ILE A 1 108 ? 5.667 -15.675 -10.128 1.00 87.75 108 ILE A O 1
ATOM 839 N N . ASP A 1 109 ? 6.873 -16.796 -11.659 1.00 86.69 109 ASP A N 1
ATOM 840 C CA . ASP A 1 109 ? 5.734 -17.277 -12.460 1.00 86.69 109 ASP A CA 1
ATOM 841 C C . ASP A 1 109 ? 4.749 -16.167 -12.878 1.00 86.69 109 ASP A C 1
ATOM 843 O O . ASP A 1 109 ? 3.534 -16.349 -12.921 1.00 86.69 109 ASP A O 1
ATOM 847 N N . GLY A 1 110 ? 5.278 -14.972 -13.163 1.00 82.44 110 GLY A N 1
ATOM 848 C CA . GLY A 1 110 ? 4.472 -13.810 -13.550 1.00 82.44 110 GLY A CA 1
ATOM 849 C C . GLY A 1 110 ? 3.788 -13.078 -12.390 1.00 82.44 110 GLY A C 1
ATOM 850 O O . GLY A 1 110 ? 3.080 -12.105 -12.633 1.00 82.44 110 GLY A O 1
ATOM 851 N N . GLN A 1 111 ? 4.003 -13.497 -11.140 1.00 84.00 111 GLN A N 1
ATOM 852 C CA . GLN A 1 111 ? 3.377 -12.916 -9.948 1.00 84.00 111 GLN A CA 1
ATOM 853 C C . GLN A 1 111 ? 4.410 -12.349 -8.980 1.00 84.00 111 GLN A C 1
ATOM 855 O O . GLN A 1 111 ? 5.551 -12.801 -8.940 1.00 84.00 111 GLN A O 1
ATOM 860 N N . ILE A 1 112 ? 4.015 -11.368 -8.165 1.00 84.50 112 ILE A N 1
ATOM 861 C CA . ILE A 1 112 ? 4.909 -10.807 -7.149 1.00 84.50 112 ILE A CA 1
ATOM 862 C C . ILE A 1 112 ? 5.223 -11.858 -6.074 1.00 84.50 112 ILE A C 1
ATOM 864 O O . ILE A 1 112 ? 4.330 -12.462 -5.484 1.00 84.50 112 ILE A O 1
ATOM 868 N N . SER A 1 113 ? 6.507 -12.094 -5.813 1.00 81.50 113 SER A N 1
ATOM 869 C CA . SER A 1 113 ? 6.953 -13.160 -4.912 1.00 81.50 113 SER A CA 1
ATOM 870 C C . SER A 1 113 ? 6.859 -12.785 -3.435 1.00 81.50 113 SER A C 1
ATOM 872 O O . SER A 1 113 ? 6.814 -13.659 -2.567 1.00 81.50 113 SER A O 1
ATOM 874 N N . SER A 1 114 ? 6.898 -11.487 -3.121 1.00 74.62 114 SER A N 1
ATOM 875 C CA . SER A 1 114 ? 6.761 -10.998 -1.752 1.00 74.62 114 SER A CA 1
ATOM 876 C C . SER A 1 114 ? 5.301 -10.703 -1.443 1.00 74.62 114 SER A C 1
ATOM 878 O O . SER A 1 114 ? 4.674 -9.882 -2.111 1.00 74.62 114 SER A O 1
ATOM 880 N N . LEU A 1 115 ? 4.788 -11.317 -0.384 1.00 69.44 115 LEU A N 1
ATOM 881 C CA . LEU A 1 115 ? 3.499 -10.945 0.180 1.00 69.44 115 LEU A CA 1
ATOM 882 C C . LEU A 1 115 ? 3.700 -9.837 1.222 1.00 69.44 115 LEU A C 1
ATOM 884 O O . LEU A 1 115 ? 4.702 -9.872 1.947 1.00 69.44 115 LEU A O 1
ATOM 888 N N . PRO A 1 116 ? 2.770 -8.873 1.323 1.00 71.06 116 PRO A N 1
ATOM 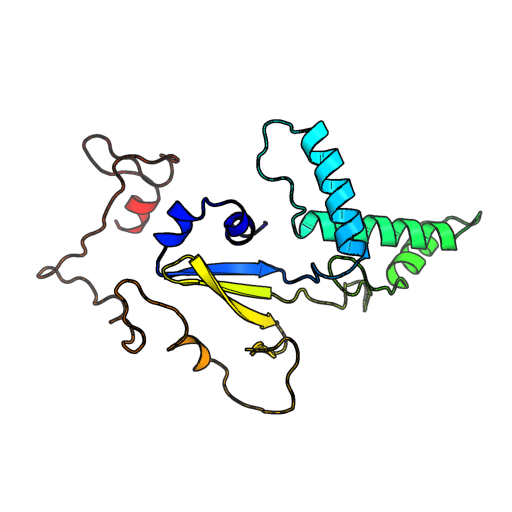889 C CA . PRO A 1 116 ? 2.815 -7.868 2.374 1.00 71.06 116 PRO A CA 1
ATOM 890 C C . PRO A 1 116 ? 2.775 -8.532 3.755 1.00 71.06 116 PRO A C 1
ATOM 892 O O . PRO A 1 116 ? 2.036 -9.493 3.992 1.00 71.06 116 PRO A O 1
ATOM 895 N N . VAL A 1 117 ? 3.578 -8.003 4.676 1.00 70.88 117 VAL A N 1
ATOM 896 C CA . VAL A 1 117 ? 3.467 -8.317 6.102 1.00 70.88 117 VAL A CA 1
ATOM 897 C C . VAL A 1 117 ? 2.363 -7.435 6.656 1.00 70.88 117 VAL A C 1
ATOM 899 O O . VAL A 1 117 ? 2.385 -6.227 6.439 1.00 70.88 117 VAL A O 1
ATOM 902 N N . TYR A 1 118 ? 1.404 -8.008 7.367 1.00 75.12 118 TYR A N 1
ATOM 903 C CA . TYR A 1 118 ? 0.360 -7.232 8.017 1.00 75.12 118 TYR A CA 1
ATOM 904 C C . TYR A 1 118 ? 0.721 -7.018 9.484 1.00 75.12 118 TYR A C 1
ATOM 906 O O . TYR A 1 118 ? 1.367 -7.845 10.124 1.00 75.12 118 TYR A O 1
ATOM 914 N N . GLN A 1 119 ? 0.317 -5.881 10.015 1.00 69.06 119 GLN A N 1
ATOM 915 C CA . GLN A 1 119 ? 0.452 -5.506 11.405 1.00 69.06 119 GLN A CA 1
ATOM 916 C C . GLN A 1 119 ? -0.946 -5.350 11.977 1.00 69.06 119 GLN A C 1
ATOM 918 O O . GLN A 1 119 ? -1.788 -4.653 11.413 1.00 69.06 119 GLN A O 1
ATOM 923 N N . ILE A 1 120 ? -1.192 -6.013 13.093 1.00 69.69 120 ILE A N 1
ATOM 924 C CA . ILE A 1 120 ? -2.437 -5.909 13.830 1.00 69.69 120 ILE A CA 1
ATOM 925 C C . ILE A 1 120 ? -2.194 -4.912 14.949 1.00 69.69 120 ILE A C 1
ATOM 927 O O . ILE A 1 120 ? -1.292 -5.083 15.770 1.00 69.69 120 ILE A O 1
ATOM 931 N N . ALA A 1 121 ? -2.968 -3.838 14.913 1.00 66.62 121 ALA A N 1
ATOM 932 C CA . ALA A 1 121 ? -2.921 -2.743 15.859 1.00 66.62 121 ALA A CA 1
ATOM 933 C C . ALA A 1 121 ? -4.132 -2.870 16.782 1.00 66.62 121 ALA A C 1
ATOM 935 O O . ALA A 1 121 ? -5.267 -2.700 16.338 1.00 66.62 121 ALA A O 1
ATOM 936 N N . ASN A 1 122 ? -3.902 -3.189 18.054 1.00 65.12 122 ASN A N 1
ATOM 937 C CA . ASN A 1 122 ? -4.945 -3.144 19.074 1.00 65.12 122 ASN A CA 1
ATOM 938 C C . ASN A 1 122 ? -4.833 -1.823 19.845 1.00 65.12 122 ASN A C 1
ATOM 940 O O . ASN A 1 122 ? -3.784 -1.553 20.428 1.00 65.12 122 ASN A O 1
ATOM 944 N N . VAL A 1 123 ? -5.890 -1.008 19.842 1.00 62.66 123 VAL A N 1
ATOM 945 C CA . VAL A 1 123 ? -5.916 0.266 20.575 1.00 62.66 123 VAL A CA 1
ATOM 946 C C . VAL A 1 123 ? -6.285 0.002 22.031 1.00 62.66 123 VAL A C 1
ATOM 948 O O . VAL A 1 123 ? -7.383 -0.467 22.345 1.00 62.66 123 VAL A O 1
ATOM 951 N N . VAL A 1 124 ? -5.352 0.313 22.930 1.00 55.97 124 VAL A N 1
ATOM 952 C CA . VAL A 1 124 ? -5.516 0.183 24.378 1.00 55.97 124 VAL A CA 1
ATOM 953 C C . VAL A 1 124 ? -5.629 1.563 25.022 1.00 55.97 124 VAL A C 1
ATOM 955 O O . VAL A 1 124 ? -4.963 2.512 24.604 1.00 55.97 124 VAL A O 1
ATOM 958 N N . ARG A 1 125 ? -6.452 1.653 26.076 1.00 48.09 125 ARG A N 1
ATOM 959 C CA . ARG A 1 125 ? -6.629 2.809 26.970 1.00 48.09 125 ARG A CA 1
ATOM 960 C C . ARG A 1 125 ? -5.325 3.613 27.125 1.00 48.09 125 ARG A C 1
ATOM 962 O O . ARG A 1 125 ? -4.299 3.045 27.492 1.00 48.09 125 ARG A O 1
ATOM 969 N N . LYS A 1 126 ? -5.393 4.930 26.880 1.00 51.38 126 LYS A N 1
ATOM 970 C CA . LYS A 1 126 ? -4.262 5.881 26.708 1.00 51.38 126 LYS A CA 1
ATOM 971 C C . LYS A 1 126 ? -3.570 5.888 25.330 1.00 51.38 126 LYS A C 1
ATOM 973 O O . LYS A 1 126 ? -2.524 6.515 25.200 1.00 51.38 126 LYS A O 1
ATOM 978 N N . GLY A 1 127 ? -4.155 5.268 24.303 1.00 49.66 127 GLY A N 1
ATOM 979 C CA . GLY A 1 127 ? -3.650 5.346 22.924 1.00 49.66 127 GLY A CA 1
ATOM 980 C C . GLY A 1 127 ? -2.406 4.493 22.660 1.00 49.66 127 GLY A C 1
ATOM 981 O O . GLY A 1 127 ? -1.722 4.704 21.661 1.00 49.66 127 GLY A O 1
ATOM 982 N N . TYR A 1 128 ? -2.097 3.537 23.541 1.00 46.81 128 TYR A N 1
ATOM 983 C CA . TYR A 1 128 ? -0.999 2.602 23.317 1.00 46.81 128 TYR A CA 1
ATOM 984 C C . TYR A 1 128 ? -1.454 1.543 22.310 1.00 46.81 128 TYR A C 1
ATOM 986 O O . TYR A 1 128 ? -2.423 0.821 22.551 1.00 46.81 128 TYR A O 1
ATOM 994 N N . ILE A 1 129 ? -0.776 1.484 21.166 1.00 56.12 129 ILE A N 1
ATOM 995 C CA . ILE A 1 129 ? -0.970 0.442 20.162 1.00 56.12 129 ILE A CA 1
ATOM 996 C C . ILE A 1 129 ? 0.094 -0.615 20.426 1.00 56.12 129 ILE A C 1
ATOM 998 O O . ILE A 1 129 ? 1.279 -0.313 20.316 1.00 56.12 129 ILE A O 1
ATOM 1002 N N . GLU A 1 130 ? -0.304 -1.842 20.757 1.00 54.59 130 GLU A N 1
ATOM 1003 C CA . GLU A 1 130 ? 0.627 -2.974 20.734 1.00 54.59 130 GLU A CA 1
ATOM 1004 C C . GLU A 1 130 ? 0.710 -3.523 19.306 1.00 54.59 130 GLU A C 1
ATOM 1006 O O . GLU A 1 130 ? -0.255 -4.133 18.834 1.00 54.59 130 GLU A O 1
ATOM 1011 N N . PRO A 1 131 ? 1.827 -3.319 18.585 1.00 56.69 131 PRO A N 1
ATOM 1012 C CA . PRO A 1 131 ? 1.981 -3.896 17.265 1.00 56.69 131 PRO A CA 1
ATOM 1013 C C . PRO A 1 131 ? 2.274 -5.394 17.367 1.00 56.69 131 PRO A C 1
ATOM 1015 O O . PRO A 1 131 ? 3.291 -5.800 17.929 1.00 56.69 131 PRO A O 1
ATOM 1018 N N . LYS A 1 132 ? 1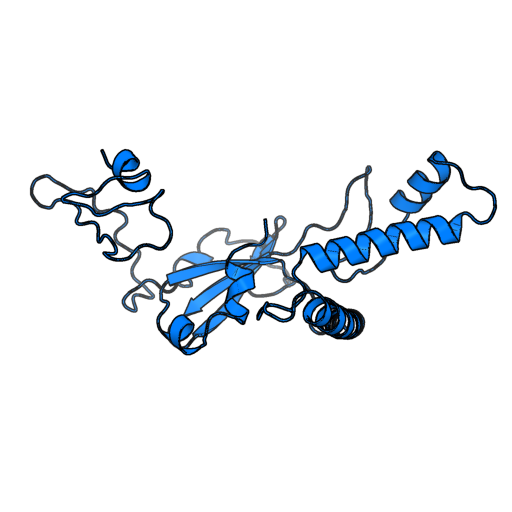.421 -6.223 16.761 1.00 63.00 132 LYS A N 1
ATOM 1019 C CA . LYS A 1 132 ? 1.711 -7.644 16.505 1.00 63.00 132 LYS A CA 1
ATOM 1020 C C . LYS A 1 132 ? 1.740 -7.895 15.005 1.00 63.00 132 LYS A C 1
ATOM 1022 O O . LYS A 1 132 ? 0.997 -7.262 14.259 1.00 63.00 132 LYS A O 1
ATOM 1027 N N . PHE A 1 133 ? 2.595 -8.798 14.542 1.00 62.81 133 PHE A N 1
ATOM 1028 C CA . PHE A 1 133 ? 2.746 -9.067 13.114 1.00 62.81 133 PHE A CA 1
ATOM 1029 C C . PHE A 1 133 ? 1.940 -10.297 12.717 1.00 62.81 133 PHE A C 1
ATOM 1031 O O . PHE A 1 133 ? 1.910 -11.287 13.442 1.00 62.81 133 PHE A O 1
ATOM 1038 N N . TRP A 1 134 ? 1.285 -10.232 11.562 1.00 64.94 134 TRP A N 1
ATOM 1039 C CA . TRP A 1 134 ? 0.667 -11.377 10.916 1.00 64.94 134 TRP A CA 1
ATOM 1040 C C . TRP A 1 134 ? 1.229 -11.544 9.507 1.00 64.94 134 TRP A C 1
ATOM 1042 O O . TRP A 1 134 ? 1.284 -10.596 8.720 1.00 64.94 134 TRP A O 1
ATOM 1052 N N . THR A 1 135 ? 1.633 -12.765 9.167 1.00 56.72 135 THR A N 1
ATOM 1053 C CA . THR A 1 135 ? 2.012 -13.115 7.794 1.00 56.72 135 THR A CA 1
ATOM 1054 C C . THR A 1 135 ? 1.255 -14.353 7.326 1.00 56.72 135 THR A C 1
ATOM 1056 O O . THR A 1 135 ? 0.996 -15.243 8.139 1.00 56.72 135 THR A O 1
ATOM 1059 N N . PRO A 1 136 ? 0.981 -14.489 6.015 1.00 56.03 136 PRO A N 1
ATOM 1060 C CA . PRO A 1 136 ? 0.346 -15.691 5.475 1.00 56.03 136 PRO A CA 1
ATOM 1061 C C . PRO A 1 136 ? 1.119 -16.979 5.789 1.00 56.03 136 PRO A C 1
ATOM 1063 O O . PRO A 1 136 ? 0.521 -18.038 5.942 1.00 56.03 136 PRO A O 1
ATOM 1066 N N . LYS A 1 137 ? 2.453 -16.887 5.899 1.00 56.56 137 LYS A N 1
ATOM 1067 C CA . LYS A 1 137 ? 3.335 -18.030 6.168 1.00 56.56 137 LYS A CA 1
ATOM 1068 C C . LYS A 1 137 ? 3.415 -18.404 7.648 1.00 56.56 137 LYS A C 1
ATOM 1070 O O . LYS A 1 137 ? 3.562 -19.582 7.953 1.00 56.56 137 LYS A O 1
ATOM 1075 N N . PHE A 1 138 ? 3.361 -17.426 8.552 1.00 57.09 138 PHE A N 1
ATOM 1076 C CA . PHE A 1 138 ? 3.702 -17.636 9.966 1.00 57.09 138 PHE A CA 1
ATOM 1077 C C . PHE A 1 138 ? 2.573 -17.301 10.945 1.00 57.09 138 PHE A C 1
ATOM 1079 O O . PHE A 1 138 ? 2.777 -17.408 12.151 1.00 57.09 138 PHE A O 1
ATOM 1086 N N . ALA A 1 139 ? 1.388 -16.927 10.452 1.00 65.88 139 ALA A N 1
ATOM 1087 C CA . ALA A 1 139 ? 0.290 -16.430 11.276 1.00 65.88 139 ALA A CA 1
ATOM 1088 C C . ALA A 1 139 ? 0.774 -15.297 12.210 1.00 65.88 139 ALA A C 1
ATOM 1090 O O . ALA A 1 139 ? 1.500 -14.421 11.742 1.00 65.88 139 ALA A O 1
ATOM 1091 N N . PHE A 1 140 ? 0.363 -15.282 13.484 1.00 63.03 140 PHE A N 1
ATOM 1092 C CA . PHE A 1 140 ? 0.690 -14.232 14.459 1.00 63.03 140 PHE A CA 1
ATOM 1093 C C . PHE A 1 140 ? 2.083 -14.403 15.088 1.00 63.03 140 PHE A C 1
ATOM 1095 O O . PHE A 1 140 ? 2.412 -15.478 15.592 1.00 63.03 140 PHE A O 1
ATOM 1102 N N . SER A 1 141 ? 2.861 -13.321 15.152 1.00 60.22 141 SER A N 1
ATOM 1103 C CA . SER A 1 141 ? 4.166 -13.275 15.814 1.00 60.22 141 SER A CA 1
ATOM 1104 C C . SER A 1 141 ? 4.420 -11.953 16.552 1.00 60.22 141 SER A C 1
ATOM 1106 O O . SER A 1 141 ? 3.966 -10.880 16.150 1.00 60.22 141 SER A O 1
ATOM 1108 N N . ASP A 1 142 ? 5.197 -12.038 17.637 1.00 57.59 142 ASP A N 1
ATOM 1109 C CA . ASP A 1 142 ? 5.691 -10.875 18.394 1.00 57.59 142 ASP A CA 1
ATOM 1110 C C . ASP A 1 142 ? 6.845 -10.155 17.678 1.00 57.59 142 ASP A C 1
ATOM 1112 O O . ASP A 1 142 ? 7.151 -9.002 17.972 1.00 57.59 142 ASP A O 1
ATOM 1116 N N . SER A 1 143 ? 7.489 -10.833 16.727 1.00 57.19 143 SER A N 1
ATOM 1117 C CA . SER A 1 143 ? 8.651 -10.354 15.983 1.00 57.19 143 SER A CA 1
ATOM 1118 C C . SER A 1 143 ? 8.481 -10.580 14.481 1.00 57.19 143 SER A C 1
ATOM 1120 O O . SER A 1 143 ? 7.740 -11.461 14.040 1.00 57.19 143 SER A O 1
ATOM 1122 N N . LYS A 1 144 ? 9.202 -9.786 13.684 1.00 51.03 144 LYS A N 1
ATOM 1123 C CA . LYS A 1 144 ? 9.225 -9.865 12.213 1.00 51.03 144 LYS A CA 1
ATOM 1124 C C . LYS A 1 144 ? 9.815 -11.169 11.661 1.00 51.03 144 LYS A C 1
ATOM 1126 O O . LYS A 1 144 ? 9.492 -11.551 10.544 1.00 51.03 144 LYS A O 1
ATOM 1131 N N . GLU A 1 145 ? 10.662 -11.835 12.440 1.00 47.75 145 GLU A N 1
ATOM 1132 C CA . GLU A 1 145 ? 11.331 -13.098 12.116 1.00 47.75 145 GLU A CA 1
ATOM 1133 C C . GLU A 1 145 ? 11.377 -13.955 13.388 1.00 47.75 145 GLU A C 1
ATOM 1135 O O . GLU A 1 145 ? 11.563 -13.411 14.483 1.00 47.75 145 GLU A O 1
ATOM 1140 N N . ARG A 1 146 ? 11.186 -15.276 13.280 1.00 50.06 146 ARG A N 1
ATOM 1141 C CA . ARG A 1 146 ? 11.340 -16.189 14.424 1.00 50.06 146 ARG A CA 1
ATOM 1142 C C . ARG A 1 146 ? 12.672 -16.929 14.351 1.00 50.06 146 ARG A C 1
ATOM 1144 O O . ARG A 1 146 ? 12.958 -17.594 13.358 1.00 50.06 146 ARG A O 1
ATOM 1151 N N . SER A 1 147 ? 13.415 -16.891 15.458 1.00 42.44 147 SER A N 1
ATOM 1152 C CA . SER A 1 147 ? 14.248 -18.013 15.887 1.00 42.44 147 SER A CA 1
ATOM 1153 C C . SER A 1 147 ? 13.343 -19.231 16.117 1.00 42.44 147 SER A C 1
ATOM 1155 O O . SER A 1 147 ? 12.197 -19.097 16.554 1.00 42.44 147 SER A O 1
ATOM 1157 N N . GLY A 1 148 ? 13.823 -20.408 15.715 1.00 39.78 148 GLY A N 1
ATOM 1158 C CA . GLY A 1 148 ? 13.026 -21.624 15.554 1.00 39.78 148 GLY A CA 1
ATOM 1159 C C . GLY A 1 148 ? 12.133 -21.979 16.748 1.00 39.78 148 GLY A C 1
ATOM 1160 O O . GLY A 1 148 ? 12.556 -21.952 17.898 1.00 39.78 148 GLY A O 1
ATOM 1161 N N . GLY A 1 149 ? 10.889 -22.354 16.447 1.00 34.22 149 GLY A N 1
ATOM 1162 C CA . GLY A 1 149 ? 9.928 -22.842 17.432 1.00 34.22 149 GLY A CA 1
ATOM 1163 C C . GLY A 1 149 ? 8.568 -23.113 16.799 1.00 34.22 149 GLY A C 1
ATOM 1164 O O . GLY A 1 149 ? 7.785 -22.189 16.569 1.00 34.22 149 GLY A O 1
ATOM 1165 N N . SER A 1 150 ? 8.319 -24.389 16.498 1.00 49.31 150 SER A N 1
ATOM 1166 C CA . SER A 1 150 ? 7.024 -24.927 16.075 1.00 49.31 150 SER A CA 1
ATOM 1167 C C . SER A 1 150 ? 6.007 -24.841 17.219 1.00 49.31 150 SER A C 1
ATOM 1169 O O . SER A 1 150 ? 6.324 -25.205 18.349 1.00 49.31 150 SER A O 1
ATOM 1171 N N . GLY A 1 151 ? 4.782 -24.402 16.910 1.00 39.72 151 GLY A N 1
ATOM 1172 C CA . GLY A 1 151 ? 3.605 -24.587 17.766 1.00 39.72 151 GLY A CA 1
ATOM 1173 C C . GLY A 1 151 ? 2.950 -23.299 18.278 1.00 39.72 151 GLY A C 1
ATOM 1174 O O . GLY A 1 151 ? 3.577 -22.503 18.973 1.00 39.72 151 GLY A O 1
ATOM 1175 N N . GLY A 1 152 ? 1.652 -23.128 17.983 1.00 40.97 152 GLY A N 1
ATOM 1176 C CA . GLY A 1 152 ? 0.769 -22.234 18.751 1.00 40.97 152 GLY A CA 1
ATOM 1177 C C . GLY A 1 152 ? -0.221 -21.370 17.960 1.00 40.97 152 GLY A C 1
ATOM 1178 O O . GLY A 1 152 ? -0.319 -20.178 18.217 1.00 40.97 152 GLY A O 1
ATOM 1179 N N . THR A 1 153 ? -0.986 -21.945 17.034 1.00 48.69 153 THR A N 1
ATOM 1180 C CA . THR A 1 153 ? -1.801 -21.252 16.013 1.00 48.69 153 THR A CA 1
ATOM 1181 C C . THR A 1 153 ? -3.045 -20.474 16.494 1.00 48.69 153 THR A C 1
ATOM 1183 O O . THR A 1 153 ? -3.763 -19.945 15.656 1.00 48.69 153 THR A O 1
ATOM 1186 N N . LEU A 1 154 ? -3.356 -20.369 17.793 1.00 41.88 154 LEU A N 1
ATOM 1187 C CA . LEU A 1 154 ? -4.587 -19.660 18.223 1.00 41.88 154 LEU A CA 1
ATOM 1188 C C . LEU A 1 154 ? -4.606 -19.153 19.676 1.00 41.88 154 LEU A C 1
ATOM 1190 O O . LEU A 1 154 ? -5.398 -18.281 20.024 1.00 41.88 154 LEU A O 1
ATOM 1194 N N . ARG A 1 155 ? -3.728 -19.660 20.551 1.00 42.34 155 ARG A N 1
ATOM 1195 C CA . ARG A 1 155 ? -3.696 -19.251 21.970 1.00 42.34 155 ARG A CA 1
ATOM 1196 C C . ARG A 1 155 ? -3.194 -17.814 22.185 1.00 42.34 155 ARG A C 1
ATOM 1198 O O . ARG A 1 155 ? -3.442 -17.241 23.239 1.00 42.34 155 ARG A O 1
ATOM 1205 N N . VAL A 1 156 ? -2.567 -17.219 21.170 1.00 47.03 156 VAL A N 1
ATOM 1206 C CA . VAL A 1 156 ? -1.959 -15.875 21.200 1.00 47.03 156 VAL A CA 1
ATOM 1207 C C . VAL A 1 156 ? -2.991 -14.739 21.052 1.00 47.03 156 VAL A C 1
ATOM 1209 O O . VAL A 1 156 ? -2.628 -13.577 21.041 1.00 47.03 156 VAL A O 1
ATOM 1212 N N . LEU A 1 157 ? -4.297 -15.018 20.968 1.00 46.88 157 LEU A N 1
ATOM 1213 C CA . LEU A 1 157 ? -5.330 -13.961 20.990 1.00 46.88 157 LEU A CA 1
ATOM 1214 C C . LEU A 1 157 ? -6.082 -13.873 22.326 1.00 46.88 157 LEU A C 1
ATOM 1216 O O . LEU A 1 157 ? -6.635 -12.825 22.654 1.00 46.88 157 LEU A O 1
ATOM 1220 N N . GLY A 1 158 ? -6.087 -14.954 23.116 1.00 46.03 158 GLY A N 1
ATOM 1221 C CA . GLY A 1 158 ? -6.943 -15.098 24.300 1.00 46.03 158 GLY A CA 1
ATOM 1222 C C . GLY A 1 158 ? -6.717 -14.046 25.392 1.00 46.03 158 GLY A C 1
ATOM 1223 O O . GLY A 1 158 ? -7.696 -13.639 26.023 1.00 46.03 158 GLY A O 1
ATOM 1224 N N . GLY A 1 159 ? -5.473 -13.579 25.550 1.00 49.69 159 GLY A N 1
ATOM 1225 C CA . GLY A 1 159 ? -5.059 -12.577 26.544 1.00 49.69 159 GLY A CA 1
ATOM 1226 C C . GLY A 1 159 ? -4.475 -11.280 25.968 1.00 49.69 159 GLY A C 1
ATOM 1227 O O . GLY A 1 159 ? -3.861 -10.527 26.711 1.00 49.69 159 GLY A O 1
ATOM 1228 N N . TYR A 1 160 ? -4.617 -11.030 24.661 1.00 52.62 160 TYR A N 1
ATOM 1229 C CA . TYR A 1 160 ? -3.900 -9.943 23.961 1.00 52.62 160 TYR A CA 1
ATOM 1230 C C . TYR A 1 160 ? -4.824 -8.890 23.337 1.00 52.62 160 TYR A C 1
ATOM 1232 O O . TYR A 1 160 ? -4.391 -7.800 22.965 1.00 52.62 160 TYR A O 1
ATOM 1240 N N . VAL A 1 161 ? -6.114 -9.206 23.224 1.00 52.56 161 VAL A N 1
ATOM 1241 C CA . VAL A 1 161 ? -7.144 -8.239 22.849 1.00 52.56 161 VAL A CA 1
ATOM 1242 C C . VAL A 1 161 ? -7.732 -7.672 24.130 1.00 52.56 161 VAL A C 1
ATOM 1244 O O . VAL A 1 161 ? -8.412 -8.381 24.874 1.00 52.56 161 VAL A O 1
ATOM 1247 N N . ASN A 1 162 ? -7.492 -6.386 24.366 1.00 52.25 162 ASN A N 1
ATOM 1248 C CA . ASN A 1 162 ? -8.136 -5.666 25.456 1.00 52.25 162 ASN A CA 1
ATOM 1249 C C . ASN A 1 162 ? -9.619 -5.534 25.166 1.00 52.25 162 ASN A C 1
ATOM 1251 O O . ASN A 1 162 ? -10.036 -4.868 24.223 1.00 52.25 162 ASN A O 1
ATOM 1255 N N . ARG A 1 163 ? -10.411 -6.215 25.986 1.00 56.16 163 ARG A N 1
ATOM 1256 C CA . ARG A 1 163 ? -11.865 -6.177 25.906 1.00 56.16 163 ARG A CA 1
ATOM 1257 C C . ARG A 1 163 ? -12.371 -4.946 26.663 1.00 56.16 163 ARG A C 1
ATOM 1259 O O . ARG A 1 163 ? -11.760 -4.581 27.674 1.00 56.16 163 ARG A O 1
ATOM 1266 N N . PRO A 1 164 ? -13.469 -4.319 26.206 1.00 46.09 164 PRO A N 1
ATOM 1267 C CA . PRO A 1 164 ? -14.094 -3.217 26.931 1.00 46.09 164 PRO A CA 1
ATOM 1268 C C . PRO A 1 164 ? -14.340 -3.607 28.394 1.00 46.09 164 PRO A C 1
ATOM 1270 O O . PRO A 1 164 ? -14.816 -4.711 28.666 1.00 46.09 164 PRO A O 1
ATOM 1273 N N . GLY A 1 165 ? -13.995 -2.725 29.336 1.00 52.41 165 GLY A N 1
ATOM 1274 C CA . GLY A 1 165 ? -14.191 -2.976 30.772 1.00 52.41 165 GLY A CA 1
ATOM 1275 C C . GLY A 1 165 ? -13.004 -3.601 31.521 1.00 52.41 165 GLY A C 1
ATOM 1276 O O . GLY A 1 165 ? -13.173 -4.038 32.655 1.00 52.41 165 GLY A O 1
ATOM 1277 N N . GLY A 1 166 ? -11.799 -3.633 30.934 1.00 53.12 166 GLY A N 1
ATOM 1278 C CA . GLY A 1 166 ? -10.562 -3.992 31.654 1.00 53.12 166 GLY A CA 1
ATOM 1279 C C . GLY A 1 166 ? -10.379 -5.489 31.936 1.00 53.12 166 GLY A C 1
ATOM 1280 O O . GLY A 1 166 ? -9.564 -5.882 32.770 1.00 53.12 166 GLY A O 1
ATOM 1281 N N . LEU A 1 167 ? -11.129 -6.340 31.240 1.00 51.78 167 LEU A N 1
ATOM 1282 C CA . LEU A 1 167 ? -11.143 -7.785 31.447 1.00 51.78 167 LEU A CA 1
ATOM 1283 C C . LEU A 1 167 ? -10.092 -8.487 30.580 1.00 51.78 167 LEU A C 1
ATOM 1285 O O . LEU A 1 167 ? -10.375 -8.980 29.491 1.00 51.78 167 LEU A O 1
ATOM 1289 N N . LEU A 1 168 ? -8.864 -8.537 31.103 1.00 47.84 168 LEU A N 1
ATOM 1290 C CA . LEU A 1 168 ? -7.700 -9.159 30.454 1.00 47.84 168 LEU A CA 1
ATOM 1291 C C . LEU A 1 168 ? -7.776 -10.697 30.399 1.00 47.84 168 LEU A C 1
ATOM 1293 O O . LEU A 1 168 ? -7.286 -11.303 29.452 1.00 47.84 168 LEU A O 1
ATOM 1297 N N . ASN A 1 169 ? -8.447 -11.326 31.373 1.00 47.12 169 ASN A N 1
ATOM 1298 C CA . ASN A 1 169 ? -8.441 -12.786 31.564 1.00 47.12 169 ASN A CA 1
ATOM 1299 C C . ASN A 1 169 ? -9.827 -13.447 31.558 1.00 47.12 169 ASN A C 1
ATOM 1301 O O . ASN A 1 169 ? -9.928 -14.646 31.808 1.00 47.12 169 ASN A O 1
ATOM 1305 N N . GLN A 1 170 ? -10.898 -12.705 31.273 1.00 47.16 170 GLN A N 1
ATOM 1306 C CA . GLN A 1 170 ? -12.196 -13.328 31.026 1.00 47.16 170 GLN A CA 1
ATOM 1307 C C . GLN A 1 170 ? -12.407 -13.434 29.526 1.00 47.16 170 GLN A C 1
ATOM 1309 O O . GLN A 1 170 ? -12.436 -12.427 28.812 1.00 47.16 170 GLN A O 1
ATOM 1314 N N . THR A 1 171 ? -12.567 -14.669 29.050 1.00 49.53 171 THR A N 1
ATOM 1315 C CA . THR A 1 171 ? -13.272 -14.913 27.795 1.00 49.53 171 THR A CA 1
ATOM 1316 C C . THR A 1 171 ? -14.596 -14.166 27.922 1.00 49.53 171 THR A C 1
ATOM 1318 O O . THR A 1 171 ? -15.301 -14.391 28.908 1.00 49.53 171 THR A O 1
ATOM 1321 N N . PRO A 1 172 ? -14.927 -13.246 27.001 1.00 47.47 172 PRO A N 1
ATOM 1322 C CA . PRO A 1 172 ? -16.225 -12.615 27.029 1.00 47.47 172 PRO A CA 1
ATOM 1323 C C . PRO A 1 172 ? -17.192 -13.784 26.982 1.00 47.47 172 PRO A C 1
ATOM 1325 O O . PRO A 1 172 ? -16.969 -14.718 26.204 1.00 47.47 172 PRO A O 1
ATOM 1328 N N . CYS A 1 173 ? -18.188 -13.789 27.862 1.00 50.34 173 CYS A N 1
ATOM 1329 C CA . CYS A 1 173 ? -19.305 -14.700 27.706 1.00 50.34 173 CYS A CA 1
ATOM 1330 C C . CYS A 1 173 ? -19.863 -14.371 26.322 1.00 50.34 173 CYS A C 1
ATOM 1332 O O . CYS A 1 173 ? -20.558 -13.368 26.164 1.00 50.34 173 CYS A O 1
ATOM 1334 N N . GLY A 1 174 ? -19.404 -15.099 25.296 1.00 50.34 174 GLY A N 1
ATOM 1335 C CA . GLY A 1 174 ? -19.803 -14.867 23.918 1.00 50.34 174 GLY A CA 1
ATOM 1336 C C . GLY A 1 174 ? -21.315 -14.865 23.897 1.00 50.34 174 GLY A C 1
ATOM 1337 O O . GLY A 1 174 ? -21.890 -15.577 24.716 1.00 50.34 174 GLY A O 1
ATOM 1338 N N . TRP A 1 175 ? -21.906 -14.027 23.041 1.00 53.12 175 TRP A N 1
ATOM 1339 C CA . TRP A 1 175 ? -23.347 -13.842 22.852 1.00 53.12 175 TRP A CA 1
ATOM 1340 C C . TRP A 1 175 ? 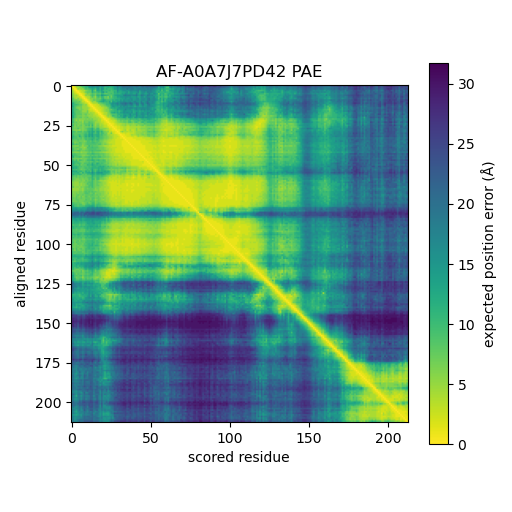-24.184 -14.797 23.703 1.00 53.12 175 TRP A C 1
ATOM 1342 O O . TRP A 1 175 ? -24.552 -15.878 23.245 1.00 53.12 175 TRP A O 1
ATOM 1352 N N . VAL A 1 176 ? -24.413 -14.442 24.975 1.00 59.91 176 VAL A N 1
ATOM 1353 C CA . VAL A 1 176 ? -25.420 -15.147 25.764 1.00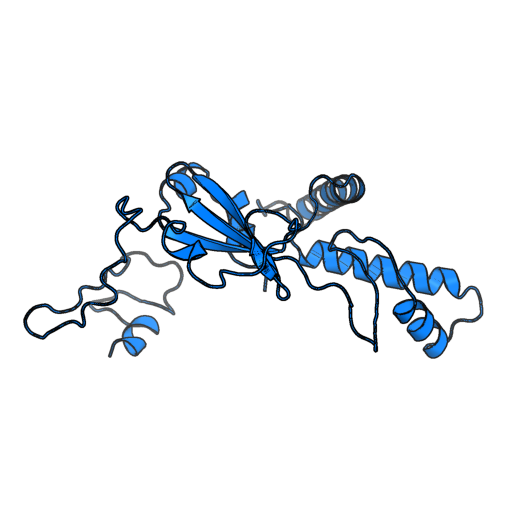 59.91 176 VAL A CA 1
ATOM 1354 C C . VAL A 1 176 ? -26.688 -14.937 24.965 1.00 59.91 176 VAL A C 1
ATOM 1356 O O . VAL A 1 176 ? -27.126 -13.791 24.836 1.00 59.91 176 VAL A O 1
ATOM 1359 N N . MET A 1 177 ? -27.171 -16.009 24.332 1.00 66.81 177 MET A N 1
ATOM 1360 C CA . MET A 1 177 ? -28.271 -15.899 23.391 1.00 66.81 177 MET A CA 1
ATOM 1361 C C . MET A 1 177 ? -29.426 -15.221 24.124 1.00 66.81 177 MET A C 1
ATOM 1363 O O . MET A 1 177 ? -29.795 -15.671 25.216 1.00 66.81 177 MET A O 1
ATOM 1367 N N . PRO A 1 178 ? -29.928 -14.097 23.592 1.00 70.50 178 PRO A N 1
ATOM 1368 C CA . PRO A 1 178 ? -31.029 -13.387 24.209 1.00 70.50 178 PRO A CA 1
ATOM 1369 C C . PRO A 1 178 ? -32.189 -14.354 24.407 1.00 70.50 178 PRO A C 1
ATOM 1371 O O . PRO A 1 178 ? -32.470 -15.185 23.547 1.00 70.50 178 PRO A O 1
ATOM 1374 N N . THR A 1 179 ? -32.845 -14.257 25.551 1.00 81.12 179 THR A N 1
ATOM 1375 C CA . THR A 1 179 ? -34.066 -15.021 25.828 1.00 81.12 179 THR A CA 1
ATOM 1376 C C . THR A 1 179 ? -35.216 -14.044 25.953 1.00 81.12 179 THR A C 1
ATOM 1378 O O . THR A 1 179 ? -34.990 -12.867 26.233 1.00 81.12 179 THR A O 1
ATOM 1381 N N . ASP A 1 180 ? -36.452 -14.519 25.834 1.00 80.75 180 ASP A N 1
ATOM 1382 C CA . ASP A 1 180 ? -37.629 -13.666 26.046 1.00 80.75 180 ASP A CA 1
ATOM 1383 C C . ASP A 1 180 ? -37.633 -13.030 27.449 1.00 80.75 180 ASP A C 1
ATOM 1385 O O . ASP A 1 180 ? -38.094 -11.907 27.636 1.00 80.75 180 ASP A O 1
ATOM 1389 N N . ALA A 1 181 ? -37.035 -13.712 28.435 1.00 85.06 181 ALA A N 1
ATOM 1390 C CA . ALA A 1 181 ? -36.856 -13.206 29.796 1.00 85.06 181 ALA A CA 1
ATOM 1391 C C . ALA A 1 181 ? -35.743 -12.146 29.927 1.00 85.06 181 ALA A C 1
ATOM 1393 O O . ALA A 1 181 ? -35.743 -11.359 30.874 1.00 85.06 181 ALA A O 1
ATOM 1394 N N . LYS A 1 182 ? -34.774 -12.127 29.004 1.00 81.06 182 LYS A N 1
ATOM 1395 C CA . LYS A 1 182 ? -33.663 -11.168 28.976 1.00 81.06 182 LYS A CA 1
ATOM 1396 C C . LYS A 1 182 ? -33.316 -10.815 27.521 1.00 81.06 182 LYS A C 1
ATOM 1398 O O . LYS A 1 182 ? -32.368 -11.385 26.966 1.00 81.06 182 LYS A O 1
ATOM 1403 N N . PRO A 1 183 ? -34.089 -9.905 26.900 1.00 79.88 183 PRO A N 1
ATOM 1404 C CA . PRO A 1 183 ? -33.908 -9.542 25.502 1.00 79.88 183 PRO A CA 1
ATOM 1405 C C . PRO A 1 183 ? -32.611 -8.756 25.286 1.00 79.88 183 PRO A C 1
ATOM 1407 O O . PRO A 1 183 ? -32.073 -8.122 26.197 1.00 79.88 183 PRO A O 1
ATOM 1410 N N . MET A 1 184 ? -32.107 -8.793 24.054 1.00 79.19 184 MET A N 1
ATOM 1411 C CA . MET A 1 184 ? -30.915 -8.052 23.653 1.00 79.19 184 MET A CA 1
ATOM 1412 C C . MET A 1 184 ? -31.215 -6.560 23.597 1.00 79.19 184 MET A C 1
ATOM 1414 O O . MET A 1 184 ? -32.123 -6.134 22.887 1.00 79.19 184 MET A O 1
ATOM 1418 N N . THR A 1 185 ? -30.409 -5.757 24.283 1.00 80.62 185 THR A N 1
ATOM 1419 C CA . THR A 1 185 ? -30.483 -4.298 24.184 1.00 80.62 185 THR A CA 1
ATOM 1420 C C . THR A 1 185 ? -29.391 -3.798 23.243 1.00 80.62 185 THR A C 1
ATOM 1422 O O . THR A 1 185 ? -28.205 -3.964 23.524 1.00 80.62 185 THR A O 1
ATOM 1425 N N . ILE A 1 186 ? -29.776 -3.179 22.124 1.00 78.81 186 ILE A N 1
ATOM 1426 C CA . ILE A 1 186 ? -28.842 -2.585 21.156 1.00 78.81 186 ILE A CA 1
ATOM 1427 C C . ILE A 1 186 ? -28.866 -1.066 21.322 1.00 78.81 186 ILE A C 1
ATOM 1429 O O . ILE A 1 186 ? -29.908 -0.432 21.163 1.00 78.81 186 ILE A O 1
ATOM 1433 N N . GLY A 1 187 ? -27.715 -0.471 21.636 1.00 78.62 187 GLY A N 1
ATOM 1434 C CA . GLY A 1 187 ? -27.566 0.982 21.677 1.00 78.62 187 GLY A CA 1
ATOM 1435 C C . GLY A 1 187 ? -27.509 1.566 20.267 1.00 78.62 187 GLY A C 1
ATOM 1436 O O . GLY A 1 187 ? -26.665 1.167 19.468 1.00 78.62 187 GLY A O 1
ATOM 1437 N N . VAL A 1 188 ? -28.384 2.527 19.965 1.00 76.00 188 VAL A N 1
ATOM 1438 C CA . VAL A 1 188 ? -28.418 3.217 18.670 1.00 76.00 188 VAL A CA 1
ATOM 1439 C C . VAL A 1 188 ? -27.945 4.665 18.846 1.00 76.00 188 VAL A C 1
ATOM 1441 O O . VAL A 1 188 ? -28.521 5.387 19.663 1.00 76.00 188 VAL A O 1
ATOM 1444 N N . PRO A 1 189 ? -26.925 5.130 18.101 1.00 65.88 189 PRO A N 1
ATOM 1445 C CA . PRO A 1 189 ? -26.485 6.519 18.171 1.00 65.88 189 PRO A CA 1
ATOM 1446 C C . PRO A 1 189 ? -27.588 7.471 17.688 1.00 65.88 189 PRO A C 1
ATOM 1448 O O . PRO A 1 189 ? -28.125 7.305 16.597 1.00 65.88 189 PRO A O 1
ATOM 1451 N N . GLY A 1 190 ? -27.910 8.502 18.476 1.00 67.31 190 GLY A N 1
ATOM 1452 C CA . GLY A 1 190 ? -28.944 9.486 18.114 1.00 67.31 190 GLY A CA 1
ATOM 1453 C C . GLY A 1 190 ? -28.526 10.476 17.016 1.00 67.31 190 GLY A C 1
ATOM 1454 O O . GLY A 1 190 ? -29.379 11.104 16.395 1.00 67.31 190 GLY A O 1
ATOM 1455 N N . ARG A 1 191 ? -27.219 10.619 16.762 1.00 66.00 191 ARG A N 1
ATOM 1456 C CA . ARG A 1 191 ? -26.650 11.411 15.660 1.00 66.00 191 ARG A CA 1
ATOM 1457 C C . ARG A 1 191 ? -25.747 10.506 14.836 1.00 66.00 191 ARG A C 1
ATOM 1459 O O . ARG A 1 191 ? -24.825 9.911 15.386 1.00 66.00 191 ARG A O 1
ATOM 1466 N N . ILE A 1 192 ? -26.020 10.394 13.542 1.00 68.06 192 ILE A N 1
ATOM 1467 C CA . ILE A 1 192 ? -25.363 9.423 12.666 1.00 68.06 192 ILE A CA 1
ATOM 1468 C C . ILE A 1 192 ? -24.973 10.141 11.379 1.00 68.06 192 ILE A C 1
ATOM 1470 O O . ILE A 1 192 ? -25.821 10.747 10.730 1.00 68.06 192 ILE A O 1
ATOM 1474 N N . SER A 1 193 ? -23.699 10.070 11.005 1.00 69.19 193 SER A N 1
ATOM 1475 C CA . SER A 1 193 ? -23.170 10.705 9.789 1.00 69.19 193 SER A CA 1
ATOM 1476 C C . SER A 1 193 ? -23.614 9.987 8.507 1.00 69.19 193 SER A C 1
ATOM 1478 O O . SER A 1 193 ? -23.543 10.551 7.422 1.00 69.19 193 SER A O 1
ATOM 1480 N N . PHE A 1 194 ? -24.066 8.733 8.629 1.00 73.31 194 PHE A N 1
ATOM 1481 C CA . PHE A 1 194 ? -24.461 7.860 7.524 1.00 73.31 194 PHE A CA 1
ATOM 1482 C C . PHE A 1 194 ? -25.834 7.225 7.789 1.00 73.31 194 PHE A C 1
ATOM 1484 O O . PHE A 1 194 ? -25.940 6.110 8.301 1.00 73.31 194 PHE A O 1
ATOM 1491 N N . GLU A 1 195 ? -26.902 7.915 7.381 1.00 76.12 195 GLU A N 1
ATOM 1492 C CA . GLU A 1 195 ? -28.289 7.463 7.595 1.00 76.12 195 GLU A CA 1
ATOM 1493 C C . GLU A 1 195 ? -28.653 6.151 6.863 1.00 76.12 195 GLU A C 1
ATOM 1495 O O . GLU A 1 195 ? -29.696 5.564 7.139 1.00 76.12 195 GLU A O 1
ATOM 1500 N N . LYS A 1 196 ? -27.820 5.671 5.924 1.00 74.19 196 LYS A N 1
ATOM 1501 C CA . LYS A 1 196 ? -28.060 4.405 5.199 1.00 74.19 196 LYS A CA 1
ATOM 1502 C C . LYS A 1 196 ? -27.956 3.169 6.100 1.00 74.19 196 LYS A C 1
ATOM 1504 O O . LYS A 1 196 ? -28.659 2.189 5.868 1.00 74.19 196 LYS A O 1
ATOM 1509 N N . PHE A 1 197 ? -27.080 3.204 7.105 1.00 76.50 197 PHE A N 1
ATOM 1510 C CA . PHE A 1 197 ? -26.879 2.069 8.009 1.00 76.50 197 PHE A CA 1
ATOM 1511 C C . PHE A 1 197 ? -27.932 2.036 9.107 1.00 76.50 197 PHE A C 1
ATOM 1513 O O . PHE A 1 197 ? -28.529 0.992 9.358 1.00 76.50 197 PHE A O 1
ATOM 1520 N N . VAL A 1 198 ? -28.177 3.186 9.733 1.00 79.00 198 VAL A N 1
ATOM 1521 C CA . VAL A 1 198 ? -29.206 3.365 10.753 1.00 79.00 198 VAL A CA 1
ATOM 1522 C C . VAL A 1 198 ? -29.749 4.787 10.653 1.00 79.00 198 VAL A C 1
ATOM 1524 O O . VAL A 1 198 ? -28.996 5.731 10.423 1.00 79.00 198 VAL A O 1
ATOM 1527 N N . LYS A 1 199 ? -31.056 4.942 10.848 1.00 82.38 199 LYS A N 1
ATOM 1528 C CA . LYS A 1 199 ? -31.779 6.209 10.853 1.00 82.38 199 LYS A CA 1
ATOM 1529 C C . LYS A 1 199 ? -32.808 6.205 11.972 1.00 82.38 199 LYS A C 1
ATOM 1531 O O . LYS A 1 199 ? -33.651 5.311 12.044 1.00 82.38 199 LYS A O 1
ATOM 1536 N N . VAL A 1 200 ? -32.752 7.233 12.815 1.00 81.25 200 VAL A N 1
ATOM 1537 C CA . VAL A 1 200 ? -33.655 7.414 13.958 1.00 81.25 200 VAL A CA 1
ATOM 1538 C C . VAL A 1 200 ? -34.631 8.549 13.641 1.00 81.25 200 VAL A C 1
ATOM 1540 O O . VAL A 1 200 ? -34.256 9.717 13.694 1.00 81.25 200 VAL A O 1
ATOM 1543 N N . LYS A 1 201 ? -35.872 8.213 13.266 1.00 68.88 201 LYS A N 1
ATOM 1544 C CA . LYS A 1 201 ? -36.994 9.155 13.077 1.00 68.88 201 LYS A CA 1
ATOM 1545 C C . LYS A 1 201 ? -38.313 8.434 13.366 1.00 68.88 201 LYS A C 1
ATOM 1547 O O . LYS A 1 201 ? -38.624 7.477 12.665 1.00 68.88 201 LYS A O 1
ATOM 1552 N N . PRO A 1 202 ? -39.139 8.979 14.272 1.00 75.38 202 PRO A N 1
ATOM 1553 C CA . PRO A 1 202 ? -39.918 8.306 15.346 1.00 75.38 202 PRO A CA 1
ATOM 1554 C C . PRO A 1 202 ? -39.676 6.823 15.719 1.00 75.38 202 PRO A C 1
ATOM 1556 O O . PRO A 1 202 ? -40.032 6.427 16.822 1.00 75.38 202 PRO A O 1
ATOM 1559 N N . GLY A 1 203 ? -39.061 6.008 14.865 1.00 78.25 203 GLY A N 1
ATOM 1560 C CA . GLY A 1 203 ? -38.514 4.685 15.137 1.00 78.25 203 GLY A CA 1
ATOM 1561 C C . GLY A 1 203 ? -37.109 4.538 14.545 1.00 78.25 203 GLY A C 1
ATOM 1562 O O . GLY A 1 203 ? -36.517 5.505 14.053 1.00 78.25 203 GLY A O 1
ATOM 1563 N N . VAL A 1 204 ? -36.567 3.322 14.602 1.00 82.69 204 VAL A N 1
ATOM 1564 C CA . VAL A 1 204 ? -35.228 3.005 14.093 1.00 82.69 204 VAL A CA 1
ATOM 1565 C C . VAL A 1 204 ? -35.356 2.175 12.818 1.00 82.69 204 VAL A C 1
ATOM 1567 O O . VAL A 1 204 ? -36.045 1.160 12.799 1.00 82.69 204 VAL A O 1
ATOM 1570 N N . THR A 1 205 ? -34.717 2.623 11.741 1.00 84.25 205 THR A N 1
ATOM 1571 C CA . THR A 1 205 ? -34.739 1.972 10.418 1.00 84.25 205 THR A CA 1
ATOM 1572 C C . THR A 1 205 ? -33.339 1.954 9.811 1.00 84.25 205 THR A C 1
ATOM 1574 O O . THR A 1 205 ? -32.450 2.640 10.312 1.00 84.25 205 THR A O 1
ATOM 1577 N N . GLY A 1 206 ? -33.127 1.189 8.741 1.00 82.62 206 GLY A N 1
ATOM 1578 C CA . GLY A 1 206 ? -31.855 1.128 8.017 1.00 82.62 206 GLY A CA 1
ATOM 1579 C C . GLY A 1 206 ? -31.266 -0.277 7.989 1.00 82.62 206 GLY A C 1
ATOM 1580 O O . GLY A 1 206 ? -31.752 -1.175 8.674 1.00 82.62 206 GLY A O 1
ATOM 1581 N N . PHE A 1 207 ? -30.199 -0.444 7.209 1.00 82.44 207 PHE A N 1
ATOM 1582 C CA . PHE A 1 207 ? -29.590 -1.746 6.934 1.00 82.44 207 PHE A CA 1
ATOM 1583 C C . PHE A 1 207 ? -29.298 -2.565 8.197 1.00 82.44 207 PHE A C 1
ATOM 1585 O O . PHE A 1 207 ? -29.622 -3.746 8.250 1.00 82.44 207 PHE A O 1
ATOM 1592 N N . CYS A 1 208 ? -28.732 -1.949 9.241 1.00 79.88 208 CYS A N 1
ATOM 1593 C CA . CYS A 1 208 ? -28.408 -2.684 10.461 1.00 79.88 208 CYS A CA 1
ATOM 1594 C C . CYS A 1 208 ? -29.663 -3.175 11.191 1.00 79.88 208 CYS A C 1
ATOM 1596 O O . CYS A 1 208 ? -29.588 -4.189 11.862 1.00 79.88 208 CYS A O 1
ATOM 1598 N N . ILE A 1 209 ? -30.803 -2.490 11.068 1.00 83.31 209 ILE A N 1
ATOM 1599 C CA . ILE A 1 209 ? -32.063 -2.916 11.695 1.00 83.31 209 ILE A CA 1
ATOM 1600 C C . ILE A 1 209 ? -32.662 -4.104 10.954 1.00 83.31 209 ILE A C 1
ATOM 1602 O O . ILE A 1 209 ? -33.149 -5.029 11.595 1.00 83.31 209 ILE A O 1
ATOM 1606 N N . ASP A 1 210 ? -32.580 -4.108 9.625 1.00 83.25 210 ASP A N 1
ATOM 1607 C CA . ASP A 1 210 ? -33.080 -5.216 8.810 1.00 83.25 210 ASP A CA 1
ATOM 1608 C C . ASP A 1 210 ? -32.293 -6.516 9.042 1.00 83.25 210 ASP A C 1
ATOM 1610 O O . ASP A 1 210 ? -32.850 -7.594 8.889 1.00 83.25 210 ASP A O 1
ATOM 1614 N N . VAL A 1 211 ? -31.029 -6.429 9.471 1.00 81.31 211 VAL A N 1
ATOM 1615 C CA . VAL A 1 211 ? -30.217 -7.597 9.868 1.00 81.31 211 VAL A CA 1
ATOM 1616 C C . VAL A 1 211 ? -30.705 -8.243 11.173 1.00 81.31 211 VAL A C 1
ATOM 1618 O O . VAL A 1 211 ? -30.486 -9.434 11.373 1.00 81.31 211 VAL A O 1
ATOM 1621 N N . PHE A 1 212 ? -31.330 -7.473 12.069 1.00 75.31 212 PHE A N 1
ATOM 1622 C CA . PHE A 1 212 ? -31.794 -7.950 13.382 1.00 75.31 212 PHE A CA 1
ATOM 1623 C C . PHE A 1 212 ? -33.313 -8.177 13.459 1.00 75.31 212 PHE A C 1
ATOM 1625 O O . PHE A 1 212 ? -33.812 -8.501 14.537 1.00 75.31 212 PHE A O 1
ATOM 1632 N N . LYS A 1 213 ? -34.041 -7.977 12.356 1.00 69.38 213 LYS A N 1
ATOM 1633 C CA . LYS A 1 213 ? -35.431 -8.429 12.208 1.00 69.38 213 LYS A CA 1
ATOM 1634 C C . LYS A 1 213 ? -35.477 -9.920 11.906 1.00 69.38 213 LYS A C 1
ATOM 1636 O O . LYS A 1 213 ? -36.432 -10.554 12.399 1.00 69.38 213 LYS A O 1
#

Nearest PDB structures (foldseek):
  7rz4-assembly1_B  TM=6.949E-01  e=4.271E-06  Rattus norvegicus
  5l1b-assembly1_C  TM=6.682E-01  e=3.765E-06  Rattus norvegicus
  5l1f-assembly1_B  TM=6.678E-01  e=1.170E-05  Rattus norvegicus
  7rz4-assembly1_A  TM=6.771E-01  e=8.539E-06  Rattus norvegicus
  5l1b-assembly1_D  TM=6.589E-01  e=1.413E-05  Rattus norvegicus

Organism: NCBI:txid39325

Secondary structure (DSSP, 8-state):
---GGGGGGTS-HHHHHH--SEEEEEEE--TT-HHHHHHHHHHHHHHHHH-TT-S--SPPHHHHHHHHHHHHHHHHHHTTTT---HHHHHHHHHT-EEE-SSSEEEEETTEESPPPEEEEEEEETTTEEEEEEEETTTEEESSSSPPS----TTGGGTTTS--TTT-SSPPP-TT---BTTBPPP----SS-S-TTT-EEESEEESHHHHH--

Mean predicted aligned error: 15.01 Å

Solvent-accessible surface area (backbone atoms only — not comparable to full-atom values): 13050 Å² total; per-residue (Å²): 130,87,44,76,42,66,50,56,84,73,49,54,66,72,60,41,32,71,38,58,50,48,76,30,52,37,79,52,60,60,77,83,38,68,70,39,46,55,49,42,56,53,48,28,58,52,45,41,72,77,39,72,88,53,90,80,43,76,77,52,71,66,55,31,44,50,53,38,50,53,51,42,50,52,54,21,54,69,74,36,69,95,68,77,43,72,68,58,41,51,50,36,45,49,66,39,72,50,81,45,60,57,44,57,48,32,46,51,98,89,37,74,66,57,76,76,40,34,28,37,37,40,38,32,74,75,51,48,60,58,74,34,35,35,33,96,87,67,46,76,34,91,50,100,68,79,79,90,75,90,84,72,95,63,73,78,52,71,68,68,59,57,40,72,89,77,42,52,84,56,76,71,80,65,82,70,74,61,39,95,92,52,66,78,83,82,89,73,75,93,76,65,99,53,54,69,45,46,36,83,68,106,49,79,41,37,55,61,48,66,74,74,108

Sequence (213 aa):
MDSITSMFNAVNSSVMSTMEGVIGIKTHYSETNPSFKDFSIKFHKGFRSEYPDEEMSEPGFYALCAYDTISTIAKAVVGLANNFTSEKLLRNILMSSFNGLSGKVQFIDGQISSLPVYQIANVVRKGYIEPKFWTPKFAFSDSKERSGGSGGTLRVLGGYVNRPGGLLNQTPCGWVMPTDAKPMTIGVPGRISFEKFVKVKPGVTGFCIDVFK

Foldseek 3Di:
DAWCVVCLVPDPLVVLLPDAQDKTKAFDFDCVDPVNVVVQVVQLVVVCVVVVPDPDRGDGLVNQVVVVLVVLQVQLVVVQPPNDDPVSSLVSSQCDFDATRNGTAHHDPNHGPDDTKMWMWARHNSRDTQTWIADPVPGTDSDPDDDDDDDDRPPVVQQPRGDPPRCRHDDPPPPPDADPVGHDDDDDDPDDPDCQQWDDDVHIDHDVVVVVD

Radius of gyration: 23.24 Å; Cα contacts (8 Å, |Δi|>4): 244; chains: 1; bounding box: 58×47×61 Å